Protein AF-0000000078824080 (afdb_homodimer)

Secondary structure (DSSP, 8-state):
--GGGSTTGGGGGGGGGGGG-------TT---HHHHHHHHHHHHHHHTEEEEEEEEE--SSTTS--EEEEEEEEEHHHHHHHHHHHHHHH---TTSS-B-SS-TT--EEEEEEETTEEEEEE-GGG-----HHHHHHHHHHHHHHHTTSTT-SEEEEEETTB-SS-TT--B--SS-B-TTTHHHHB--/--GGGSGGGGGGSGGGGGGG-------TT---HHHHHHHHHHHHHHHTEEEEEEEEE--SSTTS--EEEEEEEEEHHHHHHHHHHHHHHH---TTSS-B-SS-TT--EEEEEEETTEEEEEE-GGG-----HHHHHHHHHHHHHHHTTSTT-SEEEEEETTB-SS-TT--B--SS-B-TTTHHHHB--

pLDDT: mean 83.48, std 23.41, range [28.59, 98.94]

InterPro domains:
  IPR019606 GerMN domain [PF10646] (54-163)
  IPR019606 GerMN domain [SM00909] (81-168)

Structure (mmCIF, N/CA/C/O backbone):
data_AF-0000000078824080-model_v1
#
loop_
_entity.id
_entity.type
_entity.pdbx_description
1 polymer 'GerMN domain-containing protein'
#
loop_
_atom_site.group_PDB
_atom_site.id
_atom_site.type_symbol
_atom_site.label_atom_id
_atom_site.label_alt_id
_atom_site.label_comp_id
_atom_site.label_asym_id
_atom_site.label_entity_id
_atom_site.label_seq_id
_atom_site.pdbx_PDB_ins_code
_atom_site.Cartn_x
_atom_site.Cartn_y
_atom_site.Cartn_z
_atom_site.occupancy
_atom_site.B_iso_or_equiv
_atom_site.auth_seq_id
_atom_site.auth_comp_id
_atom_site.auth_asym_id
_atom_site.auth_atom_id
_atom_site.pdbx_PDB_model_num
ATOM 1 N N . MET A 1 1 ? -5.68 42.938 -91.125 1 28.72 1 MET A N 1
ATOM 2 C CA . MET A 1 1 ? -6.445 42.688 -89.875 1 28.72 1 MET A CA 1
ATOM 3 C C . MET A 1 1 ? -6.57 41.188 -89.625 1 28.72 1 MET A C 1
ATOM 5 O O . MET A 1 1 ? -6.867 40.781 -88.5 1 28.72 1 MET A O 1
ATOM 9 N N . LYS A 1 2 ? -6.848 40.406 -90.75 1 33.12 2 LYS A N 1
ATOM 10 C CA . LYS A 1 2 ? -7.09 38.969 -90.688 1 33.12 2 LYS A CA 1
ATOM 11 C C . LYS A 1 2 ? -5.84 38.25 -90.188 1 33.12 2 LYS A C 1
ATOM 13 O O . LYS A 1 2 ? -5.934 37.156 -89.625 1 33.12 2 LYS A O 1
ATOM 18 N N . LYS A 1 3 ? -4.695 38.688 -90.875 1 37.12 3 LYS A N 1
ATOM 19 C CA . LYS A 1 3 ? -3.506 37.875 -90.75 1 37.12 3 LYS A CA 1
ATOM 20 C C . LYS A 1 3 ? -3.062 37.75 -89.312 1 37.12 3 LYS A C 1
ATOM 22 O O . LYS A 1 3 ? -2.332 36.812 -88.938 1 37.12 3 LYS A O 1
ATOM 27 N N . PHE A 1 4 ? -3.23 38.938 -88.625 1 41.75 4 PHE A N 1
ATOM 28 C CA . PHE A 1 4 ? -2.475 39.031 -87.375 1 41.75 4 PHE A CA 1
ATOM 29 C C . PHE A 1 4 ? -3.047 38.125 -86.312 1 41.75 4 PHE A C 1
ATOM 31 O O . PHE A 1 4 ? -2.566 38.094 -85.188 1 41.75 4 PHE A O 1
ATOM 38 N N . PHE A 1 5 ? -4.105 37.312 -86.625 1 42.97 5 PHE A N 1
ATOM 39 C CA . PHE A 1 5 ? -4.836 36.406 -85.75 1 42.97 5 PHE A CA 1
ATOM 40 C C . PHE A 1 5 ? -4.008 35.188 -85.438 1 42.97 5 PHE A C 1
ATOM 42 O O . PHE A 1 5 ? -4.27 34.469 -84.438 1 42.97 5 PHE A O 1
ATOM 49 N N . ILE A 1 6 ? -3.191 34.75 -86.438 1 42.25 6 ILE A N 1
ATOM 50 C CA . ILE A 1 6 ? -2.686 33.375 -86.375 1 42.25 6 ILE A CA 1
ATOM 51 C C . ILE A 1 6 ? -1.735 33.25 -85.188 1 42.25 6 ILE A C 1
ATOM 53 O O . ILE A 1 6 ? -1.736 32.219 -84.5 1 42.25 6 ILE A O 1
ATOM 57 N N . THR A 1 7 ? -0.686 34.188 -85.062 1 40.91 7 THR A N 1
ATOM 58 C CA . THR A 1 7 ? 0.527 33.844 -84.312 1 40.91 7 THR A CA 1
ATOM 59 C C . THR A 1 7 ? 0.234 33.75 -82.812 1 40.91 7 THR A C 1
ATOM 61 O O . THR A 1 7 ? 1.115 33.375 -82.062 1 40.91 7 THR A O 1
ATOM 64 N N . PHE A 1 8 ? -0.883 34.25 -82.375 1 42.41 8 PHE A N 1
ATOM 65 C CA . PHE A 1 8 ? -1.104 34.344 -80.938 1 42.41 8 PHE A CA 1
ATOM 66 C C . PHE A 1 8 ? -1.308 32.938 -80.312 1 42.41 8 PHE A C 1
ATOM 68 O O . PHE A 1 8 ? -1.14 32.75 -79.125 1 42.41 8 PHE A O 1
ATOM 75 N N . LEU A 1 9 ? -1.635 31.906 -81.188 1 40.69 9 LEU A N 1
ATOM 76 C CA . LEU A 1 9 ? -2.027 30.594 -80.625 1 40.69 9 LEU A CA 1
ATOM 77 C C . LEU A 1 9 ? -0.837 29.891 -80 1 40.69 9 LEU A C 1
ATOM 79 O O . LEU A 1 9 ? -0.999 29.141 -79.062 1 40.69 9 LEU A O 1
ATOM 83 N N . CYS A 1 10 ? 0.305 30.062 -80.625 1 37.06 10 CYS A N 1
ATOM 84 C CA . CYS A 1 10 ? 1.349 29.094 -80.312 1 37.06 10 CYS A CA 1
ATOM 85 C C . CYS A 1 10 ? 1.823 29.25 -78.875 1 37.06 10 CYS A C 1
ATOM 87 O O . CYS A 1 10 ? 2.543 28.391 -78.312 1 37.06 10 CYS A O 1
ATOM 89 N N . PHE A 1 11 ? 1.841 30.453 -78.312 1 40.34 11 PHE A N 1
ATOM 90 C CA . PHE A 1 11 ? 2.672 30.672 -77.125 1 40.34 11 PHE A CA 1
ATOM 91 C C . PHE A 1 11 ? 2.096 29.938 -75.938 1 40.34 11 PHE A C 1
ATOM 93 O O . PHE A 1 11 ? 2.695 29.953 -74.875 1 40.34 11 PHE A O 1
ATOM 100 N N . ILE A 1 12 ? 0.83 29.469 -76 1 38.91 12 ILE A N 1
ATOM 101 C CA . ILE A 1 12 ? 0.239 28.969 -74.75 1 38.91 12 ILE A CA 1
ATOM 102 C C . ILE A 1 12 ? 0.914 27.656 -74.375 1 38.91 12 ILE A C 1
ATOM 104 O O . ILE A 1 12 ? 0.721 27.172 -73.25 1 38.91 12 ILE A O 1
ATOM 108 N N . ILE A 1 13 ? 1.439 26.953 -75.375 1 39.97 13 ILE A N 1
ATOM 109 C CA . ILE A 1 13 ? 1.662 25.547 -75.062 1 39.97 13 ILE A CA 1
ATOM 110 C C . ILE A 1 13 ? 2.777 25.438 -74 1 39.97 13 ILE A C 1
ATOM 112 O O . ILE A 1 13 ? 2.789 24.516 -73.188 1 39.97 13 ILE A O 1
ATOM 116 N N . THR A 1 14 ? 3.852 26.234 -74.188 1 40.81 14 THR A N 1
ATOM 117 C CA . THR A 1 14 ? 5.094 25.75 -73.562 1 40.81 14 THR A CA 1
ATOM 118 C C . THR A 1 14 ? 5.008 25.75 -72.062 1 40.81 14 THR A C 1
ATOM 120 O O . THR A 1 14 ? 5.91 25.266 -71.375 1 40.81 14 THR A O 1
ATOM 123 N N . PHE A 1 15 ? 4.145 26.625 -71.5 1 38.78 15 PHE A N 1
ATOM 124 C CA . PHE A 1 15 ? 4.48 26.906 -70.125 1 38.78 15 PHE A CA 1
ATOM 125 C C . PHE A 1 15 ? 4.301 25.656 -69.25 1 38.78 15 PHE A C 1
ATOM 127 O O . PHE A 1 15 ? 4.52 25.688 -68.062 1 38.78 15 PHE A O 1
ATOM 134 N N . SER A 1 16 ? 3.699 24.578 -69.812 1 37.22 16 SER A N 1
ATOM 135 C CA . SER A 1 16 ? 3.166 23.641 -68.875 1 37.22 16 SER A CA 1
ATOM 136 C C . SER A 1 16 ? 4.289 22.906 -68.125 1 37.22 16 SER A C 1
ATOM 138 O O . SER A 1 16 ? 4.031 22.094 -67.25 1 37.22 16 SER A O 1
ATOM 140 N N . ILE A 1 17 ? 5.43 22.844 -68.812 1 37.78 17 ILE A N 1
ATOM 141 C CA . ILE A 1 17 ? 6.098 21.609 -68.375 1 37.78 17 ILE A CA 1
ATOM 142 C C . ILE A 1 17 ? 6.617 21.797 -66.938 1 37.78 17 ILE A C 1
ATOM 144 O O . ILE A 1 17 ? 6.895 20.812 -66.25 1 37.78 17 ILE A O 1
ATOM 148 N N . LEU A 1 18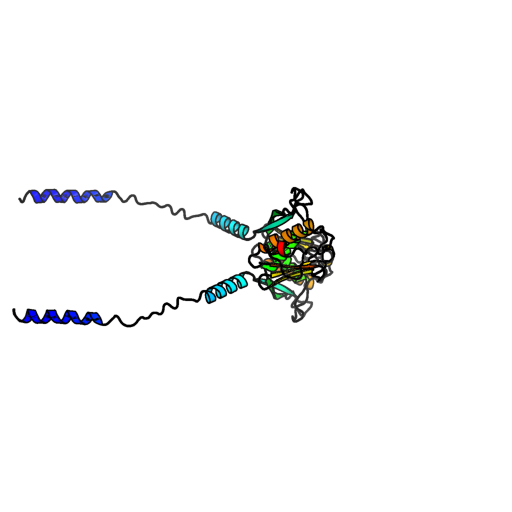 ? 6.957 23.062 -66.625 1 33.22 18 LEU A N 1
ATOM 149 C CA . LEU A 1 18 ? 8.125 23 -65.75 1 33.22 18 LEU A CA 1
ATOM 150 C C . LEU A 1 18 ? 7.77 22.344 -64.438 1 33.22 18 LEU A C 1
ATOM 152 O O . LEU A 1 18 ? 8.648 21.828 -63.719 1 33.22 18 LEU A O 1
ATOM 156 N N . ILE A 1 19 ? 6.566 22.641 -63.938 1 36.06 19 ILE A N 1
ATOM 157 C CA . ILE A 1 19 ? 6.672 22.75 -62.469 1 36.06 19 ILE A CA 1
ATOM 158 C C . ILE A 1 19 ? 6.852 21.375 -61.844 1 36.06 19 ILE A C 1
ATOM 160 O O . ILE A 1 19 ? 6.109 20.984 -60.938 1 36.06 19 ILE A O 1
ATOM 164 N N . LEU A 1 20 ? 7.086 20.359 -62.625 1 36.88 20 LEU A N 1
ATOM 165 C CA . LEU A 1 20 ? 6.91 19.125 -61.875 1 36.88 20 LEU A CA 1
ATOM 166 C C . LEU A 1 20 ? 7.984 18.984 -60.812 1 36.88 20 LEU A C 1
ATOM 168 O O . LEU A 1 20 ? 8.133 17.922 -60.219 1 36.88 20 LEU A O 1
ATOM 172 N N . SER A 1 21 ? 8.953 20.031 -60.781 1 35.03 21 SER A N 1
ATOM 173 C CA . SER A 1 21 ? 10.109 19.469 -60.125 1 35.03 21 SER A CA 1
ATOM 174 C C . SER A 1 21 ? 9.719 18.859 -58.781 1 35.03 21 SER A C 1
ATOM 176 O O . SER A 1 21 ? 10.055 17.703 -58.469 1 35.03 21 SER A O 1
ATOM 178 N N . ALA A 1 22 ? 9.914 19.625 -57.625 1 35.59 22 ALA A N 1
ATOM 179 C CA . ALA A 1 22 ? 10.898 19.406 -56.562 1 35.59 22 ALA A CA 1
ATOM 180 C C . ALA A 1 22 ? 10.305 18.562 -55.438 1 35.59 22 ALA A C 1
ATOM 182 O O . ALA A 1 22 ? 11.047 17.984 -54.625 1 35.59 22 ALA A O 1
ATOM 183 N N . CYS A 1 23 ? 9.039 18.719 -55.094 1 35.91 23 CYS A N 1
ATOM 184 C CA . CYS A 1 23 ? 8.938 18.516 -53.656 1 35.91 23 CYS A CA 1
ATOM 185 C C . CYS A 1 23 ? 9.094 17.047 -53.312 1 35.91 23 CYS A C 1
ATOM 187 O O . CYS A 1 23 ? 8.242 16.234 -53.625 1 35.91 23 CYS A O 1
ATOM 189 N N . ASP A 1 24 ? 10.266 16.453 -53.594 1 33.88 24 ASP A N 1
ATOM 190 C CA . ASP A 1 24 ? 10.445 15.164 -52.906 1 33.88 24 ASP A CA 1
ATOM 191 C C . ASP A 1 24 ? 10.102 15.281 -51.438 1 33.88 24 ASP A C 1
ATOM 193 O O . ASP A 1 24 ? 10.852 15.883 -50.656 1 33.88 24 ASP A O 1
ATOM 197 N N . LYS A 1 25 ? 8.992 15.867 -50.969 1 31 25 LYS A N 1
ATOM 198 C CA . LYS A 1 25 ? 8.781 15.656 -49.531 1 31 25 LYS A CA 1
ATOM 199 C C . LYS A 1 25 ? 8.898 14.18 -49.156 1 31 25 LYS A C 1
ATOM 201 O O . LYS A 1 25 ? 8.125 13.352 -49.656 1 31 25 LYS A O 1
ATOM 206 N N . LYS A 1 26 ? 10.164 13.648 -49.094 1 32.78 26 LYS A N 1
ATOM 207 C CA . LYS A 1 26 ? 10.375 12.414 -48.344 1 32.78 26 LYS A CA 1
ATOM 208 C C . LYS A 1 26 ? 9.438 12.336 -47.125 1 32.78 26 LYS A C 1
ATOM 210 O O . LYS A 1 26 ? 9.414 13.242 -46.281 1 32.78 26 LYS A O 1
ATOM 215 N N . ASP A 1 27 ? 8.289 11.836 -47.281 1 35.59 27 ASP A N 1
ATOM 216 C CA . ASP A 1 27 ? 7.41 11.398 -46.188 1 35.59 27 ASP A CA 1
ATOM 217 C C . ASP A 1 27 ? 8.195 10.656 -45.125 1 35.59 27 ASP A C 1
ATOM 219 O O . ASP A 1 27 ? 8.695 9.555 -45.344 1 35.59 27 ASP A O 1
ATOM 223 N N . ASN A 1 28 ? 9.164 11.305 -44.531 1 36.84 28 ASN A N 1
ATOM 224 C CA . ASN A 1 28 ? 9.727 10.781 -43.281 1 36.84 28 ASN A CA 1
ATOM 225 C C . ASN A 1 28 ? 8.633 10.281 -42.344 1 36.84 28 ASN A C 1
ATOM 227 O O . ASN A 1 28 ? 8.328 10.93 -41.344 1 36.84 28 ASN A O 1
ATOM 231 N N . LEU A 1 29 ? 7.512 10.117 -42.906 1 38 29 LEU A N 1
ATOM 232 C CA . LEU A 1 29 ? 6.586 9.562 -41.906 1 38 29 LEU A CA 1
ATOM 233 C C . LEU A 1 29 ? 7.129 8.266 -41.312 1 38 29 LEU A C 1
ATOM 235 O O . LEU A 1 29 ? 6.414 7.555 -40.625 1 38 29 LEU A O 1
ATOM 239 N N . SER A 1 30 ? 8.055 7.617 -42.062 1 39.06 30 SER A N 1
ATOM 240 C CA . SER A 1 30 ? 8.375 6.363 -41.375 1 39.06 30 SER A CA 1
ATOM 241 C C . SER A 1 30 ? 8.953 6.617 -40 1 39.06 30 SER A C 1
ATOM 243 O O . SER A 1 30 ? 10.164 6.805 -39.844 1 39.06 30 SER A O 1
ATOM 245 N N . ILE A 1 31 ? 8.312 7.469 -39.281 1 46.5 31 ILE A N 1
ATOM 246 C CA . ILE A 1 31 ? 8.688 7.215 -37.906 1 46.5 31 ILE A CA 1
ATOM 247 C C . ILE A 1 31 ? 8.867 5.715 -37.688 1 46.5 31 ILE A C 1
ATOM 249 O O . ILE A 1 31 ? 7.93 4.938 -37.875 1 46.5 31 ILE A O 1
ATOM 253 N N . ASN A 1 32 ? 10.008 5.184 -37.781 1 47.5 32 ASN A N 1
ATOM 254 C CA . ASN A 1 32 ? 10.359 3.779 -37.594 1 47.5 32 ASN A CA 1
ATOM 255 C C . ASN A 1 32 ? 9.602 3.176 -36.406 1 47.5 32 ASN A C 1
ATOM 257 O O . ASN A 1 32 ? 9.477 3.809 -35.375 1 47.5 32 ASN A O 1
ATOM 261 N N . ASN A 1 33 ? 8.695 2.135 -36.656 1 56.41 33 ASN A N 1
ATOM 262 C CA . ASN A 1 33 ? 7.984 1.307 -35.688 1 56.41 33 ASN A CA 1
ATOM 263 C C . ASN A 1 33 ? 8.758 1.181 -34.375 1 56.41 33 ASN A C 1
ATOM 265 O O . ASN A 1 33 ? 8.164 1.147 -33.312 1 56.41 33 ASN A O 1
ATOM 269 N N . ASN A 1 34 ? 10.047 1.256 -34.531 1 54.53 34 ASN A N 1
ATOM 270 C CA . ASN A 1 34 ? 10.883 1.148 -33.344 1 54.53 34 ASN A CA 1
ATOM 271 C C . ASN A 1 34 ? 10.805 2.41 -32.469 1 54.53 34 ASN A C 1
ATOM 273 O O . ASN A 1 34 ? 10.805 2.334 -31.25 1 54.53 34 ASN A O 1
ATOM 277 N N . GLU A 1 35 ? 10.75 3.59 -33.219 1 57.69 35 GLU A N 1
ATOM 278 C CA . GLU A 1 35 ? 10.695 4.848 -32.469 1 57.69 35 GLU A CA 1
ATOM 279 C C . GLU A 1 35 ? 9.336 5.027 -31.797 1 57.69 35 GLU A C 1
ATOM 281 O O . GLU A 1 35 ? 9.25 5.508 -30.672 1 57.69 35 GLU A O 1
ATOM 286 N N . LYS A 1 36 ? 8.273 4.727 -32.344 1 56.34 36 LYS A N 1
ATOM 287 C CA . LYS A 1 36 ? 6.93 4.762 -31.781 1 56.34 36 LYS A CA 1
ATOM 288 C C . LYS A 1 36 ? 6.816 3.824 -30.578 1 56.34 36 LYS A C 1
ATOM 290 O O . LYS A 1 36 ? 6.188 4.168 -29.578 1 56.34 36 LYS A O 1
ATOM 295 N N . GLU A 1 37 ? 7.406 2.629 -30.797 1 52.59 37 GLU A N 1
ATOM 296 C CA . GLU A 1 37 ? 7.441 1.691 -29.688 1 52.59 37 GLU A CA 1
ATOM 297 C C . GLU A 1 37 ? 8.195 2.279 -28.5 1 52.59 37 GLU A C 1
ATOM 299 O O . GLU A 1 37 ? 7.805 2.08 -27.344 1 52.59 37 GLU A O 1
ATOM 304 N N . LYS A 1 38 ? 9.227 2.928 -28.797 1 54.44 38 LYS A N 1
ATOM 305 C CA . LYS A 1 38 ? 10.023 3.559 -27.734 1 54.44 38 LYS A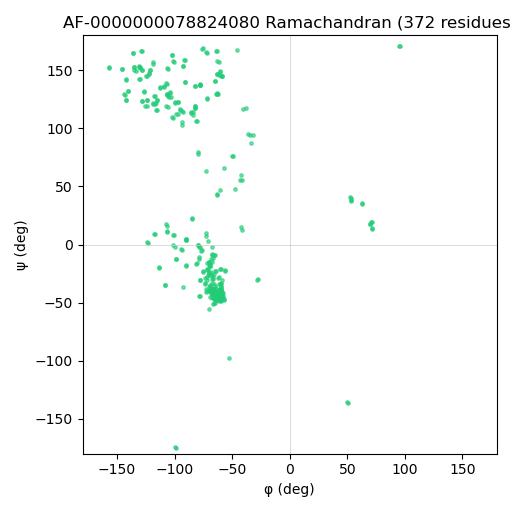 CA 1
ATOM 306 C C . LYS A 1 38 ? 9.266 4.715 -27.094 1 54.44 38 LYS A C 1
ATOM 308 O O . LYS A 1 38 ? 9.32 4.902 -25.875 1 54.44 38 LYS A O 1
ATOM 313 N N . ILE A 1 39 ? 8.57 5.484 -27.891 1 52 39 ILE A N 1
ATOM 314 C CA . ILE A 1 39 ? 7.801 6.617 -27.391 1 52 39 ILE A CA 1
ATOM 315 C C . ILE A 1 39 ? 6.629 6.109 -26.547 1 52 39 ILE A C 1
ATOM 317 O O . ILE A 1 39 ? 6.332 6.66 -25.484 1 52 39 ILE A O 1
ATOM 321 N N . ILE A 1 40 ? 5.949 5.094 -27 1 53.62 40 ILE A N 1
ATOM 322 C CA . ILE A 1 40 ? 4.844 4.496 -26.25 1 53.62 40 ILE A CA 1
ATOM 323 C C . ILE A 1 40 ? 5.363 3.879 -24.953 1 53.62 40 ILE A C 1
ATOM 325 O O . ILE A 1 40 ? 4.742 4.027 -23.906 1 53.62 40 ILE A O 1
ATOM 329 N N . ALA A 1 41 ? 6.504 3.092 -25.047 1 53.06 41 ALA A N 1
ATOM 330 C CA . ALA A 1 41 ? 7.129 2.541 -23.844 1 53.06 41 ALA A CA 1
ATOM 331 C C . ALA A 1 41 ? 7.516 3.65 -22.875 1 53.06 41 ALA A C 1
ATOM 333 O O . ALA A 1 41 ? 7.312 3.521 -21.656 1 53.06 41 ALA A O 1
ATOM 334 N N . LEU A 1 42 ? 8.062 4.629 -23.391 1 52.38 42 LEU A N 1
ATOM 335 C CA . LEU A 1 42 ? 8.461 5.77 -22.562 1 52.38 42 LEU A CA 1
ATOM 336 C C . LEU A 1 42 ? 7.242 6.434 -21.938 1 52.38 42 LEU A C 1
ATOM 338 O O . LEU A 1 42 ? 7.281 6.824 -20.766 1 52.38 42 LEU A O 1
ATOM 342 N N . SER A 1 43 ? 6.172 6.594 -22.75 1 55.62 43 SER A N 1
ATOM 343 C CA . SER A 1 43 ? 4.953 7.191 -22.219 1 55.62 43 SER A CA 1
ATOM 344 C C . SER A 1 43 ? 4.328 6.309 -21.141 1 55.62 43 SER A C 1
ATOM 346 O O . SER A 1 43 ? 3.865 6.805 -20.109 1 55.62 43 SER A O 1
ATOM 348 N N . LYS A 1 44 ? 4.223 5.07 -21.453 1 55.91 44 LYS A N 1
ATOM 349 C CA . LYS A 1 44 ? 3.68 4.117 -20.484 1 55.91 44 LYS A CA 1
ATOM 350 C C . LYS A 1 44 ? 4.488 4.117 -19.203 1 55.91 44 LYS A C 1
ATOM 352 O O . LYS A 1 44 ? 3.926 4.016 -18.109 1 55.91 44 LYS A O 1
ATOM 357 N N . GLU A 1 45 ? 5.859 4.18 -19.438 1 57.34 45 GLU A N 1
ATOM 358 C CA . GLU A 1 45 ? 6.73 4.266 -18.281 1 57.34 45 GLU A CA 1
ATOM 359 C C . GLU A 1 45 ? 6.434 5.516 -17.453 1 57.34 45 GLU A C 1
ATOM 361 O O . GLU A 1 45 ? 6.391 5.461 -16.219 1 57.34 45 GLU A O 1
ATOM 366 N N . THR A 1 46 ? 6.238 6.621 -18.078 1 61.44 46 THR A N 1
ATOM 367 C CA . THR A 1 46 ? 5.98 7.875 -17.375 1 61.44 46 THR A CA 1
ATOM 368 C C . THR A 1 46 ? 4.633 7.824 -16.656 1 61.44 46 THR A C 1
ATOM 370 O O . THR A 1 46 ? 4.488 8.359 -15.555 1 61.44 46 THR A O 1
ATOM 373 N N . ASP A 1 47 ? 3.738 7.051 -17.25 1 76.31 47 ASP A N 1
ATOM 374 C CA . ASP A 1 47 ? 2.398 6.984 -16.672 1 76.31 47 ASP A CA 1
ATOM 375 C C . ASP A 1 47 ? 2.379 6.113 -15.422 1 76.31 47 ASP A C 1
ATOM 377 O O . ASP A 1 47 ? 1.459 6.211 -14.609 1 76.31 47 ASP A O 1
ATOM 381 N N . ASN A 1 48 ? 3.551 5.508 -15.164 1 89 48 ASN A N 1
ATOM 382 C CA . ASN A 1 48 ? 3.617 4.559 -14.055 1 89 48 ASN A CA 1
ATOM 383 C C . ASN A 1 48 ? 4.254 5.188 -12.82 1 89 48 ASN A C 1
ATOM 385 O O . ASN A 1 48 ? 4.363 4.539 -11.781 1 89 48 ASN A O 1
ATOM 389 N N . LEU A 1 49 ? 4.617 6.387 -12.938 1 92 49 LEU A N 1
ATOM 390 C CA . LEU A 1 49 ? 5.293 7.023 -11.812 1 92 49 LEU A CA 1
ATOM 391 C C . LEU A 1 49 ? 4.355 7.992 -11.094 1 92 49 LEU A C 1
ATOM 393 O O . LEU A 1 49 ? 3.625 8.75 -11.742 1 92 49 LEU A O 1
ATOM 397 N N . LEU A 1 50 ? 4.27 7.77 -9.844 1 91.88 50 LEU A N 1
ATOM 398 C CA . LEU A 1 50 ? 3.568 8.688 -8.953 1 91.88 50 LEU A CA 1
ATOM 399 C C . LEU A 1 50 ? 4.555 9.57 -8.188 1 91.88 50 LEU A C 1
ATOM 401 O O . LEU A 1 50 ? 5.352 9.07 -7.391 1 91.88 50 LEU A O 1
ATOM 405 N N . ASP A 1 51 ? 4.586 10.867 -8.547 1 94.44 51 ASP A N 1
ATOM 406 C CA . ASP A 1 51 ? 5.418 11.828 -7.832 1 94.44 51 ASP A CA 1
ATOM 407 C C . ASP A 1 51 ? 4.688 12.383 -6.609 1 94.44 51 ASP A C 1
ATOM 409 O O . ASP A 1 51 ? 3.668 13.062 -6.746 1 94.44 51 ASP A O 1
ATOM 413 N N . LEU A 1 52 ? 5.145 12.102 -5.445 1 97.19 52 LEU A N 1
ATOM 414 C CA . LEU A 1 52 ? 4.508 12.523 -4.203 1 97.19 52 LEU A CA 1
ATOM 415 C C . LEU A 1 52 ? 5.316 13.625 -3.525 1 97.19 52 LEU A C 1
ATOM 417 O O . LEU A 1 52 ? 6.551 13.57 -3.506 1 97.19 52 LEU A O 1
ATOM 421 N N . ASN A 1 53 ? 4.621 14.594 -3.006 1 98.12 53 ASN A N 1
ATOM 422 C CA . ASN A 1 53 ? 5.211 15.625 -2.162 1 98.12 53 ASN A CA 1
ATOM 423 C C . ASN A 1 53 ? 5 15.328 -0.68 1 98.12 53 ASN A C 1
ATOM 425 O O . ASN A 1 53 ? 3.869 15.359 -0.192 1 98.12 53 ASN A O 1
ATOM 429 N N . ILE A 1 54 ? 6.094 15.039 -0.013 1 98.75 54 ILE A N 1
ATOM 430 C CA . ILE A 1 54 ? 6.031 14.75 1.415 1 98.75 54 ILE A CA 1
ATOM 431 C C . ILE A 1 54 ? 6.602 15.922 2.205 1 98.75 54 ILE A C 1
ATOM 433 O O . ILE A 1 54 ? 7.699 16.406 1.911 1 98.75 54 ILE A O 1
ATOM 437 N N . TYR A 1 55 ? 5.863 16.391 3.205 1 98.75 55 TYR A N 1
ATOM 438 C CA . TYR A 1 55 ? 6.273 17.594 3.934 1 98.75 55 TYR A CA 1
ATOM 439 C C . TYR A 1 55 ? 6.848 17.234 5.297 1 98.75 55 TYR A C 1
ATOM 441 O O . TYR A 1 55 ? 6.234 16.484 6.059 1 98.75 55 TYR A O 1
ATOM 449 N N . PHE A 1 56 ? 8.031 17.812 5.559 1 98.69 56 PHE A N 1
ATOM 450 C CA . PHE A 1 56 ? 8.734 17.562 6.812 1 98.69 56 PHE A CA 1
ATOM 451 C C . PHE A 1 56 ? 9.109 18.875 7.488 1 98.69 56 PHE A C 1
ATOM 453 O O . PHE A 1 56 ? 8.953 19.953 6.906 1 98.69 56 PHE A O 1
ATOM 460 N N . ASN A 1 57 ? 9.477 18.688 8.719 1 98 57 ASN A N 1
ATOM 461 C CA . ASN A 1 57 ? 10.039 19.812 9.445 1 98 57 ASN A CA 1
ATOM 462 C C . ASN A 1 57 ? 11.328 20.312 8.805 1 98 57 ASN A C 1
ATOM 464 O O . ASN A 1 57 ? 12.266 19.547 8.602 1 98 57 ASN A O 1
ATOM 468 N N . SER A 1 58 ? 11.391 21.578 8.578 1 97.38 58 SER A N 1
ATOM 469 C CA . SER A 1 58 ? 12.586 22.141 7.957 1 97.38 58 SER A CA 1
ATOM 470 C C . SER A 1 58 ? 13.195 23.234 8.82 1 97.38 58 SER A C 1
ATOM 472 O O . SER A 1 58 ? 14.156 23.891 8.414 1 97.38 58 SER A O 1
ATOM 474 N N . SER A 1 59 ? 12.617 23.469 9.93 1 95.88 59 SER A N 1
ATOM 475 C CA . SER A 1 59 ? 13.109 24.531 10.789 1 95.88 59 SER A CA 1
ATOM 476 C C . SER A 1 59 ? 14.352 24.078 11.555 1 95.88 59 SER A C 1
ATOM 478 O O . SER A 1 59 ? 14.406 22.969 12.078 1 95.88 59 SER A O 1
ATOM 480 N N . LYS A 1 60 ? 15.352 24.953 11.648 1 91.56 60 LYS A N 1
ATOM 481 C CA . LYS A 1 60 ? 16.516 24.734 12.5 1 91.56 60 LYS A CA 1
ATOM 482 C C . LYS A 1 60 ? 16.281 25.297 13.898 1 91.56 60 LYS A C 1
ATOM 484 O O . LYS A 1 60 ? 17.016 24.953 14.836 1 91.56 60 LYS A O 1
ATOM 489 N N . ASP A 1 61 ? 15.297 26.188 14 1 92.81 61 ASP A N 1
ATOM 490 C CA . ASP A 1 61 ? 14.898 26.812 15.258 1 92.81 61 ASP A CA 1
ATOM 491 C C . ASP A 1 61 ? 13.711 26.094 15.883 1 92.81 61 ASP A C 1
ATOM 493 O O . ASP A 1 61 ? 12.625 26.062 15.312 1 92.81 61 ASP A O 1
ATOM 497 N N . PRO A 1 62 ? 13.836 25.594 17.125 1 90.25 62 PRO A N 1
ATOM 498 C CA . PRO A 1 62 ? 12.75 24.859 17.766 1 90.25 62 PRO A CA 1
ATOM 499 C C . PRO A 1 62 ? 11.539 25.734 18.078 1 90.25 62 PRO A C 1
ATOM 501 O O . PRO A 1 62 ? 10.469 25.219 18.406 1 90.25 62 PRO A O 1
ATOM 504 N N . ASN A 1 63 ? 11.68 26.984 17.906 1 93.62 63 ASN A N 1
ATOM 505 C CA . ASN A 1 63 ? 10.602 27.906 18.25 1 93.62 63 ASN A CA 1
ATOM 506 C C . ASN A 1 63 ? 9.906 28.453 17.016 1 93.62 63 ASN A C 1
ATOM 508 O O . ASN A 1 63 ? 9.133 29.406 17.094 1 93.62 63 ASN A O 1
ATOM 512 N N . THR A 1 64 ? 10.211 27.875 15.914 1 95.62 64 THR A N 1
ATOM 513 C CA . THR A 1 64 ? 9.594 28.328 14.672 1 95.62 64 THR A CA 1
ATOM 514 C C . THR A 1 64 ? 9.031 27.141 13.891 1 95.62 64 THR A C 1
ATOM 516 O O . THR A 1 64 ? 9.586 26.047 13.922 1 95.62 64 THR A O 1
ATOM 519 N N . VAL A 1 65 ? 7.914 27.406 13.289 1 96.94 65 VAL A N 1
ATOM 520 C CA . VAL A 1 65 ? 7.285 26.391 12.445 1 96.94 65 VAL A CA 1
ATOM 521 C C . VAL A 1 65 ? 7.691 26.609 10.984 1 96.94 65 VAL A C 1
ATOM 523 O O . VAL A 1 65 ? 7.43 27.672 10.414 1 96.94 65 VAL A O 1
ATOM 526 N N . GLU A 1 66 ? 8.383 25.688 10.406 1 97.38 66 GLU A N 1
ATOM 527 C CA . GLU A 1 66 ? 8.727 25.672 8.984 1 97.38 66 GLU A CA 1
ATOM 528 C C . GLU A 1 66 ? 8.695 24.25 8.422 1 97.38 66 GLU A C 1
ATOM 530 O O . GLU A 1 66 ? 9.242 23.328 9.031 1 97.38 66 GLU A O 1
ATOM 535 N N . ILE A 1 67 ? 7.957 24.109 7.289 1 98 67 ILE A N 1
ATOM 536 C CA . ILE A 1 67 ? 7.949 22.797 6.625 1 98 67 ILE A CA 1
ATOM 537 C C . ILE A 1 67 ? 8.453 22.953 5.191 1 98 67 ILE A C 1
ATOM 539 O O . ILE A 1 67 ? 8.336 24.016 4.59 1 98 67 ILE A O 1
ATOM 543 N N . SER A 1 68 ? 9.07 21.906 4.691 1 97.81 68 SER A N 1
ATOM 544 C CA . SER A 1 68 ? 9.508 21.844 3.303 1 97.81 68 SER A CA 1
ATOM 545 C C . SER A 1 68 ? 9.156 20.5 2.672 1 97.81 68 SER A C 1
ATOM 547 O O . SER A 1 68 ? 9.062 19.484 3.369 1 97.81 68 SER A O 1
ATOM 549 N N . LYS A 1 69 ? 9 20.562 1.389 1 97.25 69 LYS A N 1
ATOM 550 C CA . LYS A 1 69 ? 8.57 19.375 0.664 1 97.25 69 LYS A CA 1
ATOM 551 C C . LYS A 1 69 ? 9.773 18.562 0.183 1 97.25 69 LYS A C 1
ATOM 553 O O . LYS A 1 69 ? 10.805 19.141 -0.186 1 97.25 69 LYS A O 1
ATOM 558 N N . GLU A 1 70 ? 9.695 17.391 0.262 1 97.81 70 GLU A N 1
ATOM 559 C CA . GLU A 1 70 ? 10.57 16.422 -0.398 1 97.81 70 GLU A CA 1
ATOM 560 C C . GLU A 1 70 ? 9.797 15.547 -1.377 1 97.81 70 GLU A C 1
ATOM 562 O O . GLU A 1 70 ? 8.758 14.984 -1.021 1 97.81 70 GLU A O 1
ATOM 567 N N . SER A 1 71 ? 10.281 15.477 -2.58 1 96.38 71 SER A N 1
ATOM 568 C CA . SER A 1 71 ? 9.625 14.672 -3.604 1 96.38 71 SER A CA 1
ATOM 569 C C . SER A 1 71 ? 10.023 13.203 -3.494 1 96.38 71 SER A C 1
ATOM 571 O O . SER A 1 71 ? 11.195 12.883 -3.252 1 96.38 71 SER A O 1
ATOM 573 N N . ARG A 1 72 ? 9.016 12.391 -3.619 1 95.69 72 ARG A N 1
ATOM 574 C CA . ARG A 1 72 ? 9.203 10.945 -3.654 1 95.69 72 ARG A CA 1
ATOM 575 C C . ARG A 1 72 ? 8.547 10.336 -4.891 1 95.69 72 ARG A C 1
ATOM 577 O O . ARG A 1 72 ? 7.422 10.695 -5.238 1 95.69 72 ARG A O 1
ATOM 584 N N . ILE A 1 73 ? 9.352 9.516 -5.527 1 94.94 73 ILE A N 1
ATOM 585 C CA . ILE A 1 73 ? 8.812 8.836 -6.703 1 94.94 73 ILE A CA 1
ATOM 586 C C . ILE A 1 73 ? 8.391 7.414 -6.332 1 94.94 73 ILE A C 1
ATOM 588 O O . ILE A 1 73 ? 9.203 6.637 -5.824 1 94.94 73 ILE A O 1
ATOM 592 N N . ILE A 1 74 ? 7.117 7.156 -6.574 1 94.44 74 ILE A N 1
ATOM 593 C CA . ILE A 1 74 ? 6.562 5.828 -6.34 1 94.44 74 ILE A CA 1
ATOM 594 C C . ILE A 1 74 ? 6.18 5.184 -7.668 1 94.44 74 ILE A C 1
ATOM 596 O O . ILE A 1 74 ? 5.609 5.844 -8.547 1 94.44 74 ILE A O 1
ATOM 600 N N . LYS A 1 75 ? 6.543 3.941 -7.801 1 95.44 75 LYS A N 1
ATOM 601 C CA . LYS A 1 75 ? 6.094 3.174 -8.961 1 95.44 75 LYS A CA 1
ATOM 602 C C . LYS A 1 75 ? 4.699 2.6 -8.727 1 95.44 75 LYS A C 1
ATOM 604 O O . LYS A 1 75 ? 4.531 1.652 -7.957 1 95.44 75 LYS A O 1
ATOM 609 N N . LYS A 1 76 ? 3.725 3.037 -9.453 1 95.88 76 LYS A N 1
ATOM 610 C CA . LYS A 1 76 ? 2.324 2.684 -9.242 1 95.88 76 LYS A CA 1
ATOM 611 C C . LYS A 1 76 ? 2.105 1.183 -9.406 1 95.88 76 LYS A C 1
ATOM 613 O O . LYS A 1 76 ? 1.425 0.557 -8.594 1 95.88 76 LYS A O 1
ATOM 618 N N . ASP A 1 77 ? 2.705 0.657 -10.422 1 96.62 77 ASP A N 1
ATOM 619 C CA . ASP A 1 77 ? 2.492 -0.759 -10.703 1 96.62 77 ASP A CA 1
ATOM 620 C C . ASP A 1 77 ? 3.051 -1.634 -9.578 1 96.62 77 ASP A C 1
ATOM 622 O O . ASP A 1 77 ? 2.494 -2.689 -9.273 1 96.62 77 ASP A O 1
ATOM 626 N N . GLU A 1 78 ? 4.141 -1.224 -8.992 1 97.75 78 GLU A N 1
ATOM 627 C CA . GLU A 1 78 ? 4.68 -1.972 -7.855 1 97.75 78 GLU A CA 1
ATOM 628 C C . GLU A 1 78 ? 3.754 -1.878 -6.645 1 97.75 78 GLU A C 1
ATOM 630 O O . GLU A 1 78 ? 3.557 -2.863 -5.93 1 97.75 78 GLU A O 1
ATOM 635 N N . LEU A 1 79 ? 3.207 -0.696 -6.496 1 96.75 79 LEU A N 1
ATOM 636 C CA . LEU A 1 79 ? 2.236 -0.517 -5.422 1 96.75 79 LEU A CA 1
ATOM 637 C C . LEU A 1 79 ? 1.018 -1.408 -5.633 1 96.75 79 LEU A C 1
ATOM 639 O O . LEU A 1 79 ? 0.531 -2.039 -4.691 1 96.75 79 LEU A O 1
ATOM 643 N N . PHE A 1 80 ? 0.567 -1.542 -6.836 1 97.38 80 PHE A N 1
ATOM 644 C CA . PHE A 1 80 ? -0.586 -2.371 -7.164 1 97.38 80 PHE A CA 1
ATOM 645 C C . PHE A 1 80 ? -0.253 -3.85 -7.008 1 97.38 80 PHE A C 1
ATOM 647 O O . PHE A 1 80 ? -1.067 -4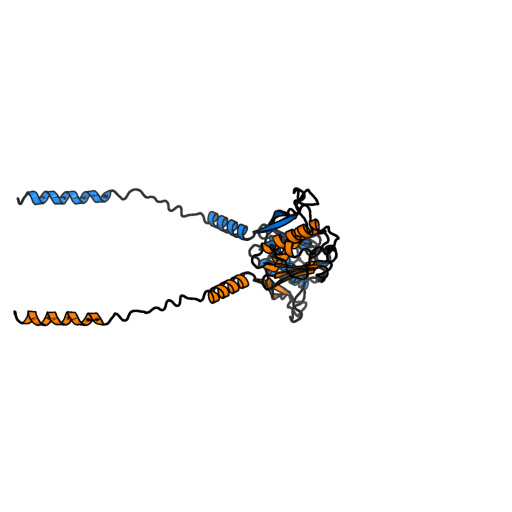.625 -6.5 1 97.38 80 PHE A O 1
ATOM 654 N N . ALA A 1 81 ? 0.955 -4.18 -7.414 1 98.69 81 ALA A N 1
ATOM 655 C CA . ALA A 1 81 ? 1.395 -5.566 -7.258 1 98.69 81 ALA A CA 1
ATOM 656 C C . ALA A 1 81 ? 1.418 -5.969 -5.785 1 98.69 81 ALA A C 1
ATOM 658 O O . ALA A 1 81 ? 0.955 -7.055 -5.426 1 98.69 81 ALA A O 1
ATOM 659 N N . GLU A 1 82 ? 1.959 -5.062 -4.984 1 98.44 82 GLU A N 1
ATOM 660 C CA . GLU A 1 82 ? 1.961 -5.324 -3.549 1 98.44 82 GLU A CA 1
ATOM 661 C C . GLU A 1 82 ? 0.541 -5.492 -3.016 1 98.44 82 GLU A C 1
ATOM 663 O O . GLU A 1 82 ? 0.279 -6.375 -2.199 1 98.44 82 GLU A O 1
ATOM 668 N N . THR A 1 83 ? -0.367 -4.676 -3.471 1 98.25 83 THR A N 1
ATOM 669 C CA . THR A 1 83 ? -1.764 -4.742 -3.055 1 98.25 83 THR A CA 1
ATOM 670 C C . THR A 1 83 ? -2.383 -6.078 -3.445 1 98.25 83 THR A C 1
ATOM 672 O O . THR A 1 83 ? -3.078 -6.707 -2.641 1 98.25 83 THR A O 1
ATOM 675 N N . ILE A 1 84 ? -2.096 -6.52 -4.629 1 98.81 84 ILE A N 1
ATOM 676 C CA . ILE A 1 84 ? -2.613 -7.789 -5.125 1 98.81 84 ILE A CA 1
ATOM 677 C C . ILE A 1 84 ? -2.137 -8.93 -4.223 1 98.81 84 ILE A C 1
ATOM 679 O O . ILE A 1 84 ? -2.936 -9.766 -3.799 1 98.81 84 ILE A O 1
ATOM 683 N N . ILE A 1 85 ? -0.869 -8.992 -3.887 1 98.88 85 ILE A N 1
ATOM 684 C CA . ILE A 1 85 ? -0.321 -10.062 -3.061 1 98.88 85 ILE A CA 1
ATOM 685 C C . ILE A 1 85 ? -0.924 -10 -1.66 1 98.88 85 ILE A C 1
ATOM 687 O O . ILE A 1 85 ? -1.268 -11.031 -1.075 1 98.88 85 ILE A O 1
ATOM 691 N N . ASN A 1 86 ? -1.056 -8.781 -1.169 1 98.38 86 ASN A N 1
ATOM 692 C CA . ASN A 1 86 ? -1.684 -8.648 0.141 1 98.38 86 ASN A CA 1
ATOM 693 C C . ASN A 1 86 ? -3.113 -9.18 0.134 1 98.38 86 ASN A C 1
ATOM 695 O O . ASN A 1 86 ? -3.557 -9.789 1.105 1 98.38 86 ASN A O 1
ATOM 699 N N . GLU A 1 87 ? -3.84 -8.883 -0.918 1 98.12 87 GLU A N 1
ATOM 700 C CA . GLU A 1 87 ? -5.188 -9.438 -1.037 1 98.12 87 GLU A CA 1
ATOM 701 C C . GLU A 1 87 ? -5.156 -10.961 -1.093 1 98.12 87 GLU A C 1
ATOM 703 O O . GLU A 1 87 ? -6.031 -11.625 -0.527 1 98.12 87 GLU A O 1
ATOM 708 N N . LEU A 1 88 ? -4.164 -11.523 -1.796 1 98.81 88 LEU A N 1
ATOM 709 C CA . LEU A 1 88 ? -3.998 -12.977 -1.836 1 98.81 88 LEU A CA 1
ATOM 710 C C . LEU A 1 88 ? -3.754 -13.531 -0.4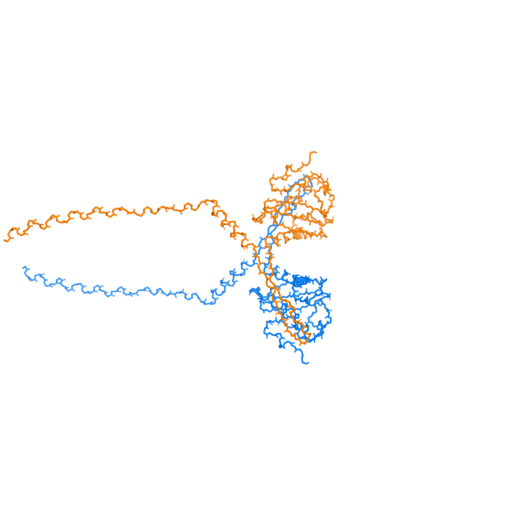38 1 98.81 88 LEU A C 1
ATOM 712 O O . LEU A 1 88 ? -4.336 -14.555 -0.061 1 98.81 88 LEU A O 1
ATOM 716 N N . ILE A 1 89 ? -2.91 -12.883 0.302 1 98.75 89 ILE A N 1
ATOM 717 C CA . ILE A 1 89 ? -2.561 -13.32 1.65 1 98.75 89 ILE A CA 1
ATOM 718 C C . ILE A 1 89 ? -3.791 -13.242 2.551 1 98.75 89 ILE A C 1
ATOM 720 O O . ILE A 1 89 ? -4.023 -14.141 3.365 1 98.75 89 ILE A O 1
ATOM 724 N N . LYS A 1 90 ? -4.59 -12.211 2.408 1 97.25 90 LYS A N 1
ATOM 725 C CA . LYS A 1 90 ? -5.812 -12.047 3.191 1 97.25 90 LYS A CA 1
ATOM 726 C C . LYS A 1 90 ? -6.77 -13.211 2.963 1 97.25 90 LYS A C 1
ATOM 728 O O . LYS A 1 90 ? -7.52 -13.586 3.863 1 97.25 90 LYS A O 1
ATOM 733 N N . GLY A 1 91 ? -6.781 -13.695 1.671 1 98.19 91 GLY A N 1
ATOM 734 C CA . GLY A 1 91 ? -7.648 -14.82 1.346 1 98.19 91 GLY A CA 1
ATOM 735 C C . GLY A 1 91 ? -8.984 -14.391 0.762 1 98.19 91 GLY A C 1
ATOM 736 O O . GLY A 1 91 ? -9.273 -13.195 0.68 1 98.19 91 GLY A O 1
ATOM 737 N N . PRO A 1 92 ? -9.68 -15.352 0.307 1 97.75 92 PRO A N 1
ATOM 738 C CA . PRO A 1 92 ? -10.977 -15.062 -0.313 1 97.75 92 PRO A CA 1
ATOM 739 C C . PRO A 1 92 ? -12.047 -14.672 0.707 1 97.75 92 PRO A C 1
ATOM 741 O O . PRO A 1 92 ? -11.836 -14.82 1.913 1 97.75 92 PRO A O 1
ATOM 744 N N . SER A 1 93 ? -13.133 -14.109 0.131 1 94.31 93 SER A N 1
ATOM 745 C CA . SER A 1 93 ? -14.281 -13.781 0.972 1 94.31 93 SER A CA 1
ATOM 746 C C . SER A 1 93 ? -14.883 -15.039 1.586 1 94.31 93 SER A C 1
ATOM 748 O O . SER A 1 93 ? -14.867 -16.109 0.972 1 94.31 93 SER A O 1
ATOM 750 N N . VAL A 1 94 ? -15.383 -14.883 2.775 1 87.81 94 VAL A N 1
ATOM 751 C CA . VAL A 1 94 ? -15.953 -16 3.516 1 87.81 94 VAL A CA 1
ATOM 752 C C . VAL A 1 94 ? -17.141 -16.594 2.742 1 87.81 94 VAL A C 1
ATOM 754 O O . VAL A 1 94 ? -17.375 -17.797 2.791 1 87.81 94 VAL A O 1
ATOM 757 N N . LYS A 1 95 ? -17.844 -15.742 2.061 1 87.94 95 LYS A N 1
ATOM 758 C CA . LYS A 1 95 ? -19.047 -16.172 1.364 1 87.94 95 LYS A CA 1
ATOM 759 C C . LYS A 1 95 ? -18.703 -16.875 0.054 1 87.94 95 LYS A C 1
ATOM 761 O O . LYS A 1 95 ? -19.594 -17.422 -0.615 1 87.94 95 LYS A O 1
ATOM 766 N N . SER A 1 96 ? -17.484 -16.922 -0.209 1 86 96 SER A N 1
ATOM 767 C CA . SER A 1 96 ? -17.094 -17.547 -1.469 1 86 96 SER A CA 1
ATOM 768 C C . SER A 1 96 ? -16.781 -19.031 -1.281 1 86 96 SER A C 1
ATOM 770 O O . SER A 1 96 ? -16.656 -19.516 -0.15 1 86 96 SER A O 1
ATOM 772 N N . ASN A 1 97 ? -16.891 -19.891 -2.232 1 91.5 97 ASN A N 1
ATOM 773 C CA . ASN A 1 97 ? -16.5 -21.297 -2.219 1 91.5 97 ASN A CA 1
ATOM 774 C C . ASN A 1 97 ? -15.031 -21.469 -2.564 1 91.5 97 ASN A C 1
ATOM 776 O O . ASN A 1 97 ? -14.617 -22.547 -3.01 1 91.5 97 ASN A O 1
ATOM 780 N N . LEU A 1 98 ? -14.227 -20.422 -2.379 1 96.81 98 LEU A N 1
ATOM 781 C CA . LEU A 1 98 ? -12.797 -20.438 -2.684 1 96.81 98 LEU A CA 1
ATOM 782 C C . LEU A 1 98 ? -11.977 -20.641 -1.415 1 96.81 98 LEU A C 1
ATOM 784 O O . LEU A 1 98 ? -12.469 -20.422 -0.307 1 96.81 98 LEU A O 1
ATOM 788 N N . THR A 1 99 ? -10.773 -21.125 -1.586 1 96.06 99 THR A N 1
ATOM 789 C CA . THR A 1 99 ? -9.922 -21.391 -0.431 1 96.06 99 THR A CA 1
ATOM 790 C C . THR A 1 99 ? -8.609 -20.609 -0.542 1 96.06 99 THR A C 1
ATOM 792 O O . THR A 1 99 ? -8.102 -20.391 -1.644 1 96.06 99 THR A O 1
ATOM 795 N N . PRO A 1 100 ? -8.008 -20.141 0.601 1 96.5 100 PRO A N 1
ATOM 796 C CA . PRO A 1 100 ? -6.746 -19.406 0.594 1 96.5 100 PRO A CA 1
ATOM 797 C C . PRO A 1 100 ? -5.582 -20.203 0.03 1 96.5 100 PRO A C 1
ATOM 799 O O . PRO A 1 100 ? -5.59 -21.438 0.105 1 96.5 100 PRO A O 1
ATOM 802 N N . ILE A 1 101 ? -4.57 -19.469 -0.435 1 96.81 101 ILE A N 1
ATOM 803 C CA . ILE A 1 101 ? -3.443 -20.156 -1.043 1 96.81 101 ILE A CA 1
ATOM 804 C C . ILE A 1 101 ? -2.195 -19.969 -0.184 1 96.81 101 ILE A C 1
ATOM 806 O O . ILE A 1 101 ? -1.202 -20.688 -0.353 1 96.81 101 ILE A O 1
ATOM 810 N N . LEU A 1 102 ? -2.145 -18.969 0.71 1 98.19 102 LEU A N 1
ATOM 811 C CA . LEU A 1 102 ? -1.025 -18.656 1.591 1 98.19 102 LEU A CA 1
ATOM 812 C C . LEU A 1 102 ? -1.5 -18.469 3.027 1 98.19 102 LEU A C 1
ATOM 814 O O . LEU A 1 102 ? -2.65 -18.078 3.26 1 98.19 102 LEU A O 1
ATOM 818 N N . PRO A 1 103 ? -0.608 -18.734 3.955 1 98.25 103 PRO A N 1
ATOM 819 C CA . PRO A 1 103 ? -0.951 -18.406 5.344 1 98.25 103 PRO A CA 1
ATOM 820 C C . PRO A 1 103 ? -1.214 -16.922 5.562 1 98.25 103 PRO A C 1
ATOM 822 O O . PRO A 1 103 ? -0.541 -16.078 4.969 1 98.25 103 PRO A O 1
ATOM 825 N N . LYS A 1 104 ? -2.102 -16.625 6.523 1 97.94 104 LYS A N 1
ATOM 826 C CA . LYS A 1 104 ? -2.549 -15.258 6.762 1 97.94 104 LYS A CA 1
ATOM 827 C C . LYS A 1 104 ? -1.43 -14.406 7.359 1 97.94 104 LYS A C 1
ATOM 829 O O . LYS A 1 104 ? -1.463 -13.18 7.277 1 97.94 104 LYS A O 1
ATOM 834 N N . ASN A 1 105 ? -0.522 -15.047 8 1 98.06 105 ASN A N 1
ATOM 835 C CA . ASN A 1 105 ? 0.547 -14.305 8.656 1 98.06 105 ASN A CA 1
ATOM 836 C C . ASN A 1 105 ? 1.736 -14.094 7.723 1 98.06 105 ASN A C 1
ATOM 838 O O . ASN A 1 105 ? 2.783 -13.602 8.141 1 98.06 105 ASN A O 1
ATOM 842 N N . THR A 1 106 ? 1.644 -14.5 6.434 1 98.75 106 THR A N 1
ATOM 843 C CA . THR A 1 106 ? 2.662 -14.234 5.426 1 98.75 106 THR A CA 1
ATOM 844 C C . THR A 1 106 ? 2.881 -12.734 5.266 1 98.75 106 THR A C 1
ATOM 846 O O . THR A 1 106 ? 1.938 -11.945 5.375 1 98.75 106 THR A O 1
ATOM 849 N N . ARG A 1 107 ? 4.102 -12.32 5.004 1 98.38 107 ARG A N 1
ATOM 850 C CA . ARG A 1 107 ? 4.441 -10.93 4.73 1 98.38 107 ARG A CA 1
ATOM 851 C C . ARG A 1 107 ? 5.234 -10.805 3.432 1 98.38 107 ARG A C 1
ATOM 853 O O . ARG A 1 107 ? 5.938 -11.734 3.035 1 98.38 107 ARG A O 1
ATOM 860 N N . ILE A 1 108 ? 5.027 -9.648 2.82 1 98.81 108 ILE A N 1
ATOM 861 C CA . ILE A 1 108 ? 5.875 -9.312 1.682 1 98.81 108 ILE A CA 1
ATOM 862 C C . ILE A 1 108 ? 7.191 -8.727 2.176 1 98.81 108 ILE A C 1
ATOM 864 O O . ILE A 1 108 ? 7.203 -7.688 2.844 1 98.81 108 ILE A O 1
ATOM 868 N N . ILE A 1 109 ? 8.234 -9.383 1.896 1 98.56 109 ILE A N 1
ATOM 869 C CA . ILE A 1 109 ? 9.547 -8.828 2.221 1 98.56 109 ILE A CA 1
ATOM 870 C C . ILE A 1 109 ? 9.938 -7.773 1.187 1 98.56 109 ILE A C 1
ATOM 872 O O . ILE A 1 109 ? 10.398 -6.688 1.543 1 98.56 109 ILE A O 1
ATOM 876 N N . SER A 1 110 ? 9.719 -8.07 -0.059 1 98.38 110 SER A N 1
ATOM 877 C CA . SER A 1 110 ? 9.992 -7.098 -1.108 1 98.38 110 SER A CA 1
ATOM 878 C C . SER A 1 110 ? 9.18 -7.395 -2.363 1 98.38 110 SER A C 1
ATOM 880 O O . SER A 1 110 ? 8.781 -8.539 -2.598 1 98.38 110 SER A O 1
ATOM 882 N N . MET A 1 111 ? 8.852 -6.41 -3.162 1 98.69 111 MET A N 1
ATOM 883 C CA . MET A 1 111 ? 8.18 -6.445 -4.457 1 98.69 111 MET A CA 1
ATOM 884 C C . MET A 1 111 ? 8.773 -5.406 -5.406 1 98.69 111 MET A C 1
ATOM 886 O O . MET A 1 111 ? 8.875 -4.227 -5.059 1 98.69 111 MET A O 1
ATOM 890 N N . SER A 1 112 ? 9.234 -5.777 -6.551 1 98.38 112 SER A N 1
ATOM 891 C CA . SER A 1 112 ? 9.734 -4.867 -7.574 1 98.38 112 SER A CA 1
ATOM 892 C C . SER A 1 112 ? 9.422 -5.383 -8.977 1 98.38 112 SER A C 1
ATOM 894 O O . SER A 1 112 ? 9.148 -6.574 -9.156 1 98.38 112 SER A O 1
ATOM 896 N N . ILE A 1 113 ? 9.273 -4.527 -9.914 1 98.5 113 ILE A N 1
ATOM 897 C CA . ILE A 1 113 ? 9.047 -4.891 -11.305 1 98.5 113 ILE A CA 1
ATOM 898 C C . ILE A 1 113 ? 10.188 -4.359 -12.172 1 98.5 113 ILE A C 1
ATOM 900 O O . ILE A 1 113 ? 10.484 -3.162 -12.148 1 98.5 113 ILE A O 1
ATOM 904 N N . LYS A 1 114 ? 10.805 -5.223 -12.812 1 97.88 114 LYS A N 1
ATOM 905 C CA . LYS A 1 114 ? 11.891 -4.898 -13.734 1 97.88 114 LYS A CA 1
ATOM 906 C C . LYS A 1 114 ? 11.828 -5.773 -14.984 1 97.88 114 LYS A C 1
ATOM 908 O O . LYS A 1 114 ? 11.656 -6.992 -14.891 1 97.88 114 LYS A O 1
ATOM 913 N N . ASP A 1 115 ? 11.93 -5.141 -16.172 1 97.44 115 ASP A N 1
ATOM 914 C CA . ASP A 1 115 ? 11.938 -5.859 -17.438 1 97.44 115 ASP A CA 1
ATOM 915 C C . ASP A 1 115 ? 10.734 -6.785 -17.547 1 97.44 115 ASP A C 1
ATOM 917 O O . ASP A 1 115 ? 10.875 -7.953 -17.922 1 97.44 115 ASP A O 1
ATOM 921 N N . ASN A 1 116 ? 9.617 -6.406 -17.094 1 98 116 ASN A N 1
ATOM 922 C CA . ASN A 1 116 ? 8.328 -7.086 -17.188 1 98 116 ASN A CA 1
ATOM 923 C C . ASN A 1 116 ? 8.289 -8.328 -16.312 1 98 116 ASN A C 1
ATOM 925 O O . ASN A 1 116 ? 7.477 -9.227 -16.531 1 98 116 ASN A O 1
ATOM 929 N N . ILE A 1 117 ? 9.219 -8.367 -15.336 1 98.88 117 ILE A N 1
ATOM 930 C CA . ILE A 1 117 ? 9.242 -9.445 -14.359 1 98.88 117 ILE A CA 1
ATOM 931 C C . ILE A 1 117 ? 8.953 -8.883 -12.969 1 98.88 117 ILE A C 1
ATOM 933 O O . ILE A 1 117 ? 9.578 -7.906 -12.547 1 98.88 117 ILE A O 1
ATOM 937 N N . ALA A 1 118 ? 7.965 -9.383 -12.281 1 98.94 118 ALA A N 1
ATOM 938 C CA . ALA A 1 118 ? 7.734 -9.07 -10.875 1 98.94 118 ALA A CA 1
ATOM 939 C C . ALA A 1 118 ? 8.609 -9.938 -9.969 1 98.94 118 ALA A C 1
ATOM 941 O O . ALA A 1 118 ? 8.547 -11.164 -10.023 1 98.94 118 ALA A O 1
ATOM 942 N N . TYR A 1 119 ? 9.445 -9.352 -9.203 1 98.94 119 TYR A N 1
ATOM 943 C CA . TYR A 1 119 ? 10.25 -10.031 -8.195 1 98.94 119 TYR A CA 1
ATOM 944 C C . TYR A 1 119 ? 9.562 -10.008 -6.836 1 98.94 119 TYR A C 1
ATOM 946 O O . TYR A 1 119 ? 9.539 -8.969 -6.168 1 98.94 119 TYR A O 1
ATOM 954 N N . LEU A 1 120 ? 8.992 -11.078 -6.449 1 98.94 120 LEU A N 1
ATOM 955 C CA . LEU A 1 120 ? 8.234 -11.227 -5.211 1 98.94 120 LEU A CA 1
ATOM 956 C C . LEU A 1 120 ? 9.031 -12.023 -4.18 1 98.94 120 LEU A C 1
ATOM 958 O O . LEU A 1 120 ? 9.43 -13.156 -4.438 1 98.94 120 LEU A O 1
ATOM 962 N N . ASN A 1 121 ? 9.359 -11.43 -3.045 1 98.94 121 ASN A N 1
ATOM 963 C CA . ASN A 1 121 ? 9.992 -12.102 -1.91 1 98.94 121 ASN A CA 1
ATOM 964 C C . ASN A 1 121 ? 9.078 -12.117 -0.69 1 98.94 121 ASN A C 1
ATOM 966 O O . ASN A 1 121 ? 8.711 -11.062 -0.169 1 98.94 121 ASN A O 1
ATOM 970 N N . LEU A 1 122 ? 8.68 -13.352 -0.289 1 98.94 122 LEU A N 1
ATOM 971 C CA . LEU A 1 122 ? 7.766 -13.516 0.838 1 98.94 122 LEU A CA 1
ATOM 972 C C . LEU A 1 122 ? 8.523 -13.953 2.09 1 98.94 122 LEU A C 1
ATOM 974 O O . LEU A 1 122 ? 9.672 -14.398 2.006 1 98.94 122 LEU A O 1
ATOM 978 N N . SER A 1 123 ? 7.871 -13.789 3.133 1 98.75 123 SER A N 1
ATOM 979 C CA . SER A 1 123 ? 8.445 -14.18 4.414 1 98.75 123 SER A CA 1
ATOM 980 C C . SER A 1 123 ? 8.414 -15.695 4.594 1 98.75 123 SER A C 1
ATOM 982 O O . SER A 1 123 ? 7.73 -16.391 3.846 1 98.75 123 SER A O 1
ATOM 984 N N . GLU A 1 124 ? 9.102 -16.141 5.598 1 98.38 124 GLU A N 1
ATOM 985 C CA . GLU A 1 124 ? 9.266 -17.578 5.859 1 98.38 124 GLU A CA 1
ATOM 986 C C . GLU A 1 124 ? 7.926 -18.234 6.145 1 98.38 124 GLU A C 1
ATOM 988 O O . GLU A 1 124 ? 7.746 -19.422 5.863 1 98.38 124 GLU A O 1
ATOM 993 N N . GLU A 1 125 ? 6.961 -17.5 6.684 1 98.56 125 GLU A N 1
ATOM 994 C CA . GLU A 1 125 ? 5.645 -18.047 7.02 1 98.56 125 GLU A CA 1
ATOM 995 C C . GLU A 1 125 ? 4.945 -18.594 5.785 1 98.56 125 GLU A C 1
ATOM 997 O O . GLU A 1 125 ? 4.062 -19.453 5.898 1 98.56 125 GLU A O 1
ATOM 1002 N N . ALA A 1 126 ? 5.387 -18.125 4.645 1 98.62 126 ALA A N 1
ATOM 1003 C CA . ALA A 1 126 ? 4.785 -18.594 3.4 1 98.62 126 ALA A CA 1
ATOM 1004 C C . ALA A 1 126 ? 5.25 -20 3.059 1 98.62 126 ALA A C 1
ATOM 1006 O O . ALA A 1 126 ? 4.633 -20.688 2.24 1 98.62 126 ALA A O 1
ATOM 1007 N N . ASN A 1 127 ? 6.355 -20.359 3.568 1 98.25 127 ASN A N 1
ATOM 1008 C CA . ASN A 1 127 ? 6.977 -21.625 3.166 1 98.25 127 ASN A CA 1
ATOM 1009 C C . ASN A 1 127 ? 6.332 -22.812 3.867 1 98.25 127 ASN A C 1
ATOM 1011 O O . ASN A 1 127 ? 6.953 -23.453 4.719 1 98.25 127 ASN A O 1
ATOM 1015 N N . ILE A 1 128 ? 5.293 -23.219 3.434 1 97.25 128 ILE A N 1
ATOM 1016 C CA . ILE A 1 128 ? 4.582 -24.375 3.986 1 97.25 128 ILE A CA 1
ATOM 1017 C C . ILE A 1 128 ? 4.711 -25.562 3.037 1 97.25 128 ILE A C 1
ATOM 1019 O O . ILE A 1 128 ? 4.895 -25.375 1.831 1 97.25 128 ILE A O 1
ATOM 1023 N N . GLU A 1 129 ? 4.652 -26.734 3.625 1 95.5 129 GLU A N 1
ATOM 1024 C CA . GLU A 1 129 ? 4.641 -27.938 2.781 1 95.5 129 GLU A CA 1
ATOM 1025 C C . GLU A 1 129 ? 3.373 -27.984 1.933 1 95.5 129 GLU A C 1
ATOM 1027 O O . GLU A 1 129 ? 2.281 -27.688 2.416 1 95.5 129 GLU A O 1
ATOM 1032 N N . MET A 1 130 ? 3.58 -28.422 0.693 1 94.75 130 MET A N 1
ATOM 1033 C CA . MET A 1 130 ? 2.469 -28.516 -0.251 1 94.75 130 MET A CA 1
ATOM 1034 C C . MET A 1 130 ? 2.594 -29.75 -1.127 1 94.75 130 MET A C 1
ATOM 1036 O O . MET A 1 130 ? 3.699 -30.141 -1.504 1 94.75 130 MET A O 1
ATOM 1040 N N . THR A 1 131 ? 1.412 -30.391 -1.414 1 95.31 131 THR A N 1
ATOM 1041 C CA . THR A 1 131 ? 1.411 -31.359 -2.504 1 95.31 131 THR A CA 1
ATOM 1042 C C . THR A 1 131 ? 1.733 -30.672 -3.832 1 95.31 131 THR A C 1
ATOM 1044 O O . THR A 1 131 ? 1.698 -29.453 -3.932 1 95.31 131 THR A O 1
ATOM 1047 N N . SER A 1 132 ? 2.023 -31.438 -4.828 1 96.06 132 SER A N 1
ATOM 1048 C CA . SER A 1 132 ? 2.285 -30.891 -6.156 1 96.06 132 SER A CA 1
ATOM 1049 C C . SER A 1 132 ? 1.084 -30.109 -6.684 1 96.06 132 SER A C 1
ATOM 1051 O O . SER A 1 132 ? 1.245 -29.062 -7.312 1 96.06 132 SER A O 1
ATOM 1053 N N . ILE A 1 133 ? -0.114 -30.641 -6.41 1 96.5 133 ILE A N 1
ATOM 1054 C CA . ILE A 1 133 ? -1.35 -30.016 -6.863 1 96.5 133 ILE A CA 1
ATOM 1055 C C . ILE A 1 133 ? -1.534 -28.672 -6.16 1 96.5 133 ILE A C 1
ATOM 1057 O O . ILE A 1 133 ? -1.822 -27.672 -6.805 1 96.5 133 ILE A O 1
ATOM 1061 N N . LYS A 1 134 ? -1.32 -28.609 -4.898 1 96.19 134 LYS A N 1
ATOM 1062 C CA . LYS A 1 134 ? -1.451 -27.375 -4.129 1 96.19 134 LYS A CA 1
ATOM 1063 C C . LYS A 1 134 ? -0.411 -26.344 -4.559 1 96.19 134 LYS A C 1
ATOM 1065 O O . LYS A 1 134 ? -0.707 -25.141 -4.629 1 96.19 134 LYS A O 1
ATOM 1070 N N . GLU A 1 135 ? 0.776 -26.781 -4.75 1 97.31 135 GLU A N 1
ATOM 1071 C CA . GLU A 1 135 ? 1.845 -25.906 -5.211 1 97.31 135 GLU A CA 1
ATOM 1072 C C . GLU A 1 135 ? 1.505 -25.281 -6.566 1 97.31 135 GLU A C 1
ATOM 1074 O O . GLU A 1 135 ? 1.688 -24.078 -6.766 1 97.31 135 GLU A O 1
ATOM 1079 N N . GLU A 1 136 ? 1.054 -26.125 -7.477 1 97.62 136 GLU A N 1
ATOM 1080 C CA . GLU A 1 136 ? 0.641 -25.625 -8.789 1 97.62 136 GLU A CA 1
ATOM 1081 C C . GLU A 1 136 ? -0.479 -24.609 -8.656 1 97.62 136 GLU A C 1
ATOM 1083 O O . GLU A 1 136 ? -0.46 -23.578 -9.336 1 97.62 136 GLU A O 1
ATOM 1088 N N . THR A 1 137 ? -1.461 -24.906 -7.805 1 98.06 137 THR A N 1
ATOM 1089 C CA . THR A 1 137 ? -2.578 -24 -7.574 1 98.06 137 THR A CA 1
ATOM 1090 C C . THR A 1 137 ? -2.084 -22.656 -7.035 1 98.06 137 THR A C 1
ATOM 1092 O O . THR A 1 137 ? -2.52 -21.609 -7.492 1 98.06 137 THR A O 1
ATOM 1095 N N . CYS A 1 138 ? -1.148 -22.703 -6.102 1 98.19 138 CYS A N 1
ATOM 1096 C CA . CYS A 1 138 ? -0.56 -21.516 -5.512 1 98.19 138 CYS A CA 1
ATOM 1097 C C . CYS A 1 138 ? 0.172 -20.688 -6.566 1 98.19 138 CYS A C 1
ATOM 1099 O O . CYS A 1 138 ? -0.029 -19.484 -6.664 1 98.19 138 CYS A O 1
ATOM 1101 N N . LEU A 1 139 ? 0.954 -21.344 -7.352 1 98.19 139 LEU A N 1
ATOM 1102 C CA . LEU A 1 139 ? 1.71 -20.688 -8.414 1 98.19 139 LEU A CA 1
ATOM 1103 C C . LEU A 1 139 ? 0.775 -20 -9.406 1 98.19 139 LEU A C 1
ATOM 1105 O O . LEU A 1 139 ? 0.975 -18.844 -9.766 1 98.19 139 LEU A O 1
ATOM 1109 N N . LYS A 1 140 ? -0.197 -20.734 -9.828 1 98.62 140 LYS A N 1
ATOM 1110 C CA . LYS A 1 140 ? -1.159 -20.172 -10.781 1 98.62 140 LYS A CA 1
ATOM 1111 C C . LYS A 1 140 ? -1.868 -18.953 -10.188 1 98.62 140 LYS A C 1
ATOM 1113 O O . LYS A 1 140 ? -2.031 -17.938 -10.867 1 98.62 140 LYS A O 1
ATOM 1118 N N . SER A 1 141 ? -2.289 -19.094 -8.953 1 98.88 141 SER A N 1
ATOM 1119 C CA . SER A 1 141 ? -2.979 -18 -8.289 1 98.88 141 SER A CA 1
ATOM 1120 C C . SER A 1 141 ? -2.125 -16.734 -8.273 1 98.88 141 SER A C 1
ATOM 1122 O O . SER A 1 141 ? -2.594 -15.656 -8.641 1 98.88 141 SER A O 1
ATOM 1124 N N . ILE A 1 142 ? -0.866 -16.875 -7.902 1 98.94 142 ILE A N 1
ATOM 1125 C CA . ILE A 1 142 ? 0.057 -15.742 -7.812 1 98.94 142 ILE A CA 1
ATOM 1126 C C . ILE A 1 142 ? 0.299 -15.156 -9.203 1 98.94 142 ILE A C 1
ATOM 1128 O O . ILE A 1 142 ? 0.12 -13.961 -9.422 1 98.94 142 ILE A O 1
ATOM 1132 N N . VAL A 1 143 ? 0.625 -16.016 -10.133 1 98.94 143 VAL A N 1
ATOM 1133 C CA . VAL A 1 143 ? 1.004 -15.586 -11.477 1 98.94 143 VAL A CA 1
ATOM 1134 C C . VAL A 1 143 ? -0.194 -14.938 -12.172 1 98.94 143 VAL A C 1
ATOM 1136 O O . VAL A 1 143 ? -0.081 -13.852 -12.734 1 98.94 143 VAL A O 1
ATOM 1139 N N . PHE A 1 144 ? -1.35 -15.523 -12.086 1 98.88 144 PHE A N 1
ATOM 1140 C CA . PHE A 1 144 ? -2.533 -15 -12.75 1 98.88 144 PHE A CA 1
ATOM 1141 C C . PHE A 1 144 ? -2.963 -13.672 -12.133 1 98.88 144 PHE A C 1
ATOM 1143 O O . PHE A 1 144 ? -3.402 -12.766 -12.844 1 98.88 144 PHE A O 1
ATOM 1150 N N . SER A 1 145 ? -2.859 -13.57 -10.867 1 98.94 145 SER A N 1
ATOM 1151 C CA . SER A 1 145 ? -3.232 -12.32 -10.211 1 98.94 145 SER A CA 1
ATOM 1152 C C . SER A 1 145 ? -2.283 -11.188 -10.594 1 98.94 145 SER A C 1
ATOM 1154 O O . SER A 1 145 ? -2.727 -10.086 -10.914 1 98.94 145 SER A O 1
ATOM 1156 N N . LEU A 1 146 ? -0.998 -11.461 -10.633 1 98.94 146 LEU A N 1
ATOM 1157 C CA . LEU A 1 146 ? -0.004 -10.414 -10.828 1 98.94 146 LEU A CA 1
ATOM 1158 C C . LEU A 1 146 ? 0.066 -10 -12.297 1 98.94 146 LEU A C 1
ATOM 1160 O O . LEU A 1 146 ? 0.317 -8.828 -12.602 1 98.94 146 LEU A O 1
ATOM 1164 N N . THR A 1 147 ? -0.195 -10.898 -13.203 1 98.81 147 THR A N 1
ATOM 1165 C CA . THR A 1 147 ? -0.006 -10.617 -14.625 1 98.81 147 THR A CA 1
ATOM 1166 C C . THR A 1 147 ? -1.178 -9.805 -15.172 1 98.81 147 THR A C 1
ATOM 1168 O O . THR A 1 147 ? -1.182 -9.43 -16.344 1 98.81 147 THR A O 1
ATOM 1171 N N . GLN A 1 148 ? -2.154 -9.484 -14.359 1 98.38 148 GLN A N 1
ATOM 1172 C CA . GLN A 1 148 ? -3.178 -8.539 -14.781 1 98.38 148 GLN A CA 1
ATOM 1173 C C . GLN A 1 148 ? -2.592 -7.145 -14.969 1 98.38 148 GLN A C 1
ATOM 1175 O O . GLN A 1 148 ? -3.195 -6.293 -15.625 1 98.38 148 GLN A O 1
ATOM 1180 N N . ILE A 1 149 ? -1.523 -6.871 -14.227 1 97.5 149 ILE A N 1
ATOM 1181 C CA . ILE A 1 149 ? -0.786 -5.629 -14.422 1 97.5 149 ILE A CA 1
ATOM 1182 C C . ILE A 1 149 ? -0.016 -5.688 -15.734 1 97.5 149 ILE A C 1
ATOM 1184 O O . ILE A 1 149 ? 0.798 -6.59 -15.945 1 97.5 149 ILE A O 1
ATOM 1188 N N . SER A 1 150 ? -0.206 -4.75 -16.594 1 95.88 150 SER A N 1
ATOM 1189 C CA . SER A 1 150 ? 0.243 -4.82 -17.984 1 95.88 150 SER A CA 1
ATOM 1190 C C . SER A 1 150 ? 1.764 -4.883 -18.062 1 95.88 150 SER A C 1
ATOM 1192 O O . SER A 1 150 ? 2.314 -5.414 -19.031 1 95.88 150 SER A O 1
ATOM 1194 N N . THR A 1 151 ? 2.469 -4.422 -17.047 1 97.06 151 THR A N 1
ATOM 1195 C CA . THR A 1 151 ? 3.928 -4.387 -17.094 1 97.06 151 THR A CA 1
ATOM 1196 C C . THR A 1 151 ? 4.52 -5.68 -16.547 1 97.06 151 THR A C 1
ATOM 1198 O O . THR A 1 151 ? 5.742 -5.82 -16.453 1 97.06 151 THR A O 1
ATOM 1201 N N . ILE A 1 152 ? 3.695 -6.637 -16.203 1 98.56 152 ILE A N 1
ATOM 1202 C CA . ILE A 1 152 ? 4.18 -7.895 -15.641 1 98.56 152 ILE A CA 1
ATOM 1203 C C . ILE A 1 152 ? 3.826 -9.047 -16.578 1 98.56 152 ILE A C 1
ATOM 1205 O O . ILE A 1 152 ? 2.646 -9.32 -16.812 1 98.56 152 ILE A O 1
ATOM 1209 N N . ASN A 1 153 ? 4.875 -9.742 -17.016 1 98.62 153 ASN A N 1
ATOM 1210 C CA . ASN A 1 153 ? 4.684 -10.922 -17.844 1 98.62 153 ASN A CA 1
ATOM 1211 C C . ASN A 1 153 ? 5.004 -12.203 -17.078 1 98.62 153 ASN A C 1
ATOM 1213 O O . ASN A 1 153 ? 4.414 -13.258 -17.344 1 98.62 153 ASN A O 1
ATOM 1217 N N . LYS A 1 154 ? 5.992 -12.094 -16.219 1 98.88 154 LYS A N 1
ATOM 1218 C CA . LYS A 1 154 ? 6.445 -13.242 -15.422 1 98.88 154 LYS A CA 1
ATOM 1219 C C . LYS A 1 154 ? 6.68 -12.852 -13.969 1 98.88 154 LYS A C 1
ATOM 1221 O O . LYS A 1 154 ? 6.777 -11.664 -13.648 1 98.88 154 LYS A O 1
ATOM 1226 N N . VAL A 1 155 ? 6.773 -13.852 -13.125 1 98.94 155 VAL A N 1
ATOM 1227 C CA . VAL A 1 155 ? 6.977 -13.641 -11.695 1 98.94 155 VAL A CA 1
ATOM 1228 C C . VAL A 1 155 ? 8.156 -14.477 -11.211 1 98.94 155 VAL A C 1
ATOM 1230 O O . VAL A 1 155 ? 8.234 -15.68 -11.492 1 98.94 155 VAL A O 1
ATOM 1233 N N . LYS A 1 156 ? 9.133 -13.859 -10.625 1 98.88 156 LYS A N 1
ATOM 1234 C CA . LYS A 1 156 ? 10.195 -14.523 -9.875 1 98.88 156 LYS A CA 1
ATOM 1235 C C . LYS A 1 156 ? 9.852 -14.609 -8.391 1 98.88 156 LYS A C 1
ATOM 1237 O O . LYS A 1 156 ? 9.75 -13.578 -7.715 1 98.88 156 LYS A O 1
ATOM 1242 N N . ILE A 1 157 ? 9.664 -15.797 -7.891 1 98.75 157 ILE A N 1
ATOM 1243 C CA . ILE A 1 157 ? 9.18 -15.992 -6.527 1 98.75 157 ILE A CA 1
ATOM 1244 C C . ILE A 1 157 ? 10.32 -16.469 -5.633 1 98.75 157 ILE A C 1
ATOM 1246 O O . ILE A 1 157 ? 11.062 -17.375 -6 1 98.75 157 ILE A O 1
ATOM 1250 N N . SER A 1 158 ? 10.516 -15.82 -4.555 1 98.56 158 SER A N 1
ATOM 1251 C CA . SER A 1 158 ? 11.414 -16.25 -3.49 1 98.56 158 SER A CA 1
ATOM 1252 C C . SER A 1 158 ? 10.727 -16.203 -2.131 1 98.56 158 SER A C 1
ATOM 1254 O O . SER A 1 158 ? 9.758 -15.469 -1.942 1 98.56 158 SER A O 1
ATOM 1256 N N . ILE A 1 159 ? 11.156 -17.031 -1.202 1 98.56 159 ILE A N 1
ATOM 1257 C CA . ILE A 1 159 ? 10.734 -17.031 0.195 1 98.56 159 ILE A CA 1
ATOM 1258 C C . ILE A 1 159 ? 11.953 -16.906 1.102 1 98.56 159 ILE A C 1
ATOM 1260 O O . ILE A 1 159 ? 12.852 -17.75 1.072 1 98.56 159 ILE A O 1
ATOM 1264 N N . ASN A 1 160 ? 11.945 -15.852 1.846 1 98.25 160 ASN A N 1
ATOM 1265 C CA . ASN A 1 160 ? 13.102 -15.57 2.697 1 98.25 160 ASN A CA 1
ATOM 1266 C C . ASN A 1 160 ? 14.398 -15.57 1.902 1 98.25 160 ASN A C 1
ATOM 1268 O O . ASN A 1 160 ? 15.367 -16.219 2.295 1 98.25 160 ASN A O 1
ATOM 1272 N N . ASN A 1 161 ? 14.281 -14.969 0.673 1 97.62 161 ASN A N 1
ATOM 1273 C CA . ASN A 1 161 ? 15.406 -14.734 -0.218 1 97.62 161 ASN A CA 1
ATOM 1274 C C . ASN A 1 161 ? 15.922 -16.031 -0.83 1 97.62 161 ASN A C 1
ATOM 1276 O O . ASN A 1 161 ? 17.031 -16.078 -1.355 1 97.62 161 ASN A O 1
ATOM 1280 N N . LYS A 1 162 ? 15.172 -17.047 -0.696 1 97.19 162 LYS A N 1
ATOM 1281 C CA . LYS A 1 162 ? 15.508 -18.312 -1.329 1 97.19 162 LYS A CA 1
ATOM 1282 C C . LYS A 1 162 ? 14.57 -18.625 -2.492 1 97.19 162 LYS A C 1
ATOM 1284 O O . LYS A 1 162 ? 13.352 -18.438 -2.377 1 97.19 162 LYS A O 1
ATOM 1289 N N . ASP A 1 163 ? 15.109 -19.062 -3.561 1 94.75 163 ASP A N 1
ATOM 1290 C CA . ASP A 1 163 ? 14.289 -19.344 -4.738 1 94.75 163 ASP A CA 1
ATOM 1291 C C . ASP A 1 163 ? 14.336 -20.812 -5.117 1 94.75 163 ASP A C 1
ATOM 1293 O O . ASP A 1 163 ? 13.953 -21.188 -6.227 1 94.75 163 ASP A O 1
ATOM 1297 N N . SER A 1 164 ? 14.898 -21.562 -4.309 1 91.44 164 SER A N 1
ATOM 1298 C CA . SER A 1 164 ? 14.953 -23.016 -4.484 1 91.44 164 SER A CA 1
ATOM 1299 C C . SER A 1 164 ? 14.633 -23.75 -3.184 1 91.44 164 SER A C 1
ATOM 1301 O O . SER A 1 164 ? 14.859 -23.219 -2.094 1 91.44 164 SER A O 1
ATOM 1303 N N . GLY A 1 165 ? 14.062 -24.922 -3.379 1 90.44 165 GLY A N 1
ATOM 1304 C CA . GLY A 1 165 ? 13.758 -25.719 -2.201 1 90.44 165 GLY A CA 1
ATOM 1305 C C . GLY A 1 165 ? 12.633 -25.141 -1.366 1 90.44 165 GLY A C 1
ATOM 1306 O O . GLY A 1 165 ? 12.586 -25.344 -0.15 1 90.44 165 GLY A O 1
ATOM 1307 N N . ILE A 1 166 ? 11.898 -24.266 -1.991 1 93.69 166 ILE A N 1
ATOM 1308 C CA . ILE A 1 166 ? 10.766 -23.688 -1.271 1 93.69 166 ILE A CA 1
ATOM 1309 C C . ILE A 1 166 ? 9.508 -24.516 -1.539 1 93.69 166 ILE A C 1
ATOM 1311 O O . ILE A 1 166 ? 9.453 -25.266 -2.518 1 93.69 166 ILE A O 1
ATOM 1315 N N . TRP A 1 167 ? 8.57 -24.328 -0.587 1 94.69 167 TRP A N 1
ATOM 1316 C CA . TRP A 1 167 ? 7.398 -25.203 -0.578 1 94.69 167 TRP A CA 1
ATOM 1317 C C . TRP A 1 167 ? 7.816 -26.672 -0.66 1 94.69 167 TRP A C 1
ATOM 1319 O O . TRP A 1 167 ? 8.648 -27.141 0.124 1 94.69 167 TRP A O 1
ATOM 1329 N N . SER A 1 168 ? 7.465 -27.547 -1.234 1 92 168 SER A N 1
ATOM 1330 C CA . SER A 1 168 ? 7.855 -28.953 -1.309 1 92 168 SER A CA 1
ATOM 1331 C C . SER A 1 168 ? 8.703 -29.219 -2.545 1 92 168 SER A C 1
ATOM 1333 O O . SER A 1 168 ? 8.969 -30.391 -2.881 1 92 168 SER A O 1
ATOM 1335 N N . ASN A 1 169 ? 9.078 -28.172 -3.229 1 94.25 169 ASN A N 1
ATOM 1336 C CA . ASN A 1 169 ? 10.062 -28.219 -4.301 1 94.25 169 ASN A CA 1
ATOM 1337 C C . ASN A 1 169 ? 9.586 -29.094 -5.457 1 94.25 169 ASN A C 1
ATOM 1339 O O . ASN A 1 169 ? 10.375 -29.844 -6.039 1 94.25 169 ASN A O 1
ATOM 1343 N N . ASN A 1 170 ? 8.344 -29.094 -5.738 1 96.44 170 ASN A N 1
ATOM 1344 C CA . ASN A 1 170 ? 7.789 -29.828 -6.871 1 96.44 170 ASN A CA 1
ATOM 1345 C C . ASN A 1 170 ? 7.957 -29.047 -8.18 1 96.44 170 ASN A C 1
ATOM 1347 O O . ASN A 1 170 ? 7.789 -29.609 -9.258 1 96.44 170 ASN A O 1
ATOM 1351 N N . PHE A 1 171 ? 8.227 -27.812 -8.055 1 97.19 171 PHE A N 1
ATOM 1352 C CA . PHE A 1 171 ? 8.43 -26.953 -9.211 1 97.19 171 PHE A CA 1
ATOM 1353 C C . PHE A 1 171 ? 9.789 -26.266 -9.148 1 97.19 171 PHE A C 1
ATOM 1355 O O . PHE A 1 171 ? 10.258 -25.891 -8.07 1 97.19 171 PHE A O 1
ATOM 1362 N N . ASP A 1 172 ? 10.438 -26.062 -10.352 1 96.81 172 ASP A N 1
ATOM 1363 C CA . ASP A 1 172 ? 11.672 -25.297 -10.453 1 96.81 172 ASP A CA 1
ATOM 1364 C C . ASP A 1 172 ? 11.375 -23.797 -10.484 1 96.81 172 ASP A C 1
ATOM 1366 O O . ASP A 1 172 ? 10.914 -23.266 -11.5 1 96.81 172 ASP A O 1
ATOM 1370 N N . LEU A 1 173 ? 11.648 -23.078 -9.406 1 97.06 173 LEU A N 1
ATOM 1371 C CA . LEU A 1 173 ? 11.336 -21.656 -9.297 1 97.06 173 LEU A CA 1
ATOM 1372 C C . LEU A 1 173 ? 12.602 -20.812 -9.391 1 97.06 173 LEU A C 1
ATOM 1374 O O . LEU A 1 173 ? 12.609 -19.656 -8.977 1 97.06 173 LEU A O 1
ATOM 1378 N N . SER A 1 174 ? 13.688 -21.375 -9.867 1 96.06 174 SER A N 1
ATOM 1379 C CA . SER A 1 174 ? 14.945 -20.656 -10.031 1 96.06 174 SER A CA 1
ATOM 1380 C C . SER A 1 174 ? 14.844 -19.625 -11.148 1 96.06 174 SER A C 1
ATOM 1382 O O . SER A 1 174 ? 15.68 -18.719 -11.25 1 96.06 174 SER A O 1
ATOM 1384 N N . LYS A 1 175 ? 13.891 -19.75 -11.992 1 96.75 175 LYS A N 1
ATOM 1385 C CA . LYS A 1 175 ? 13.641 -18.812 -13.086 1 96.75 175 LYS A CA 1
ATOM 1386 C C . LYS A 1 175 ? 12.266 -18.172 -12.953 1 96.75 175 LYS A C 1
ATOM 1388 O O . LYS A 1 175 ? 11.375 -18.719 -12.297 1 96.75 175 LYS A O 1
ATOM 1393 N N . PRO A 1 176 ? 12.078 -16.984 -13.562 1 98.5 176 PRO A N 1
ATOM 1394 C CA . PRO A 1 176 ? 10.734 -16.391 -13.578 1 98.5 176 PRO A CA 1
ATOM 1395 C C . PRO A 1 176 ? 9.711 -17.266 -14.305 1 98.5 176 PRO A C 1
ATOM 1397 O O . PRO A 1 176 ? 10.047 -17.922 -15.289 1 98.5 176 PRO A O 1
ATOM 1400 N N . ILE A 1 177 ? 8.5 -17.25 -13.852 1 98.38 177 ILE A N 1
ATOM 1401 C CA . ILE A 1 177 ? 7.453 -18.109 -14.383 1 98.38 177 ILE A CA 1
ATOM 1402 C C . ILE A 1 177 ? 6.273 -17.25 -14.844 1 98.38 177 ILE A C 1
ATOM 1404 O O . ILE A 1 177 ? 5.766 -16.422 -14.086 1 98.38 177 ILE A O 1
ATOM 1408 N N . GLY A 1 178 ? 5.879 -17.391 -16.062 1 98.44 178 GLY A N 1
ATOM 1409 C CA . GLY A 1 178 ? 4.645 -16.812 -16.578 1 98.44 178 GLY A CA 1
ATOM 1410 C C . GLY A 1 178 ? 3.506 -17.812 -16.641 1 98.44 178 GLY A C 1
ATOM 1411 O O . GLY A 1 178 ? 3.648 -18.953 -16.203 1 98.44 178 GLY A O 1
ATOM 1412 N N . LYS A 1 179 ? 2.387 -17.391 -17.203 1 98.19 179 LYS A N 1
ATOM 1413 C CA . LYS A 1 179 ? 1.189 -18.219 -17.281 1 98.19 179 LYS A CA 1
ATOM 1414 C C . LYS A 1 179 ? 1.458 -19.5 -18.062 1 98.19 179 LYS A C 1
ATOM 1416 O O . LYS A 1 179 ? 0.998 -20.578 -17.688 1 98.19 179 LYS A O 1
ATOM 1421 N N . ASP A 1 180 ? 2.297 -19.391 -19.016 1 97.06 180 ASP A N 1
ATOM 1422 C CA . ASP A 1 180 ? 2.518 -20.516 -19.938 1 97.06 180 ASP A CA 1
ATOM 1423 C C . ASP A 1 180 ? 3.691 -21.375 -19.469 1 97.06 180 ASP A C 1
ATOM 1425 O O . ASP A 1 180 ? 3.969 -22.422 -20.062 1 97.06 180 ASP A O 1
ATOM 1429 N N . ASP A 1 181 ? 4.34 -20.953 -18.438 1 97.25 181 ASP A N 1
ATOM 1430 C CA . ASP A 1 181 ? 5.578 -21.609 -18.047 1 97.25 181 ASP A CA 1
ATOM 1431 C C . ASP A 1 181 ? 5.332 -22.594 -16.906 1 97.25 181 ASP A C 1
ATOM 1433 O O . ASP A 1 181 ? 6.188 -23.422 -16.594 1 97.25 181 ASP A O 1
ATOM 1437 N N . ILE A 1 182 ? 4.172 -22.562 -16.266 1 97 182 ILE A N 1
ATOM 1438 C CA . ILE A 1 182 ? 3.967 -23.219 -14.984 1 97 182 ILE A CA 1
ATOM 1439 C C . ILE A 1 182 ? 4.09 -24.734 -15.156 1 97 182 ILE A C 1
ATOM 1441 O O . ILE A 1 182 ? 4.805 -25.406 -14.398 1 97 182 ILE A O 1
ATOM 1445 N N . GLU A 1 183 ? 3.469 -25.266 -16.141 1 93.88 183 GLU A N 1
ATOM 1446 C CA . GLU A 1 183 ? 3.518 -26.719 -16.359 1 93.88 183 GLU A CA 1
ATOM 1447 C C . GLU A 1 183 ? 4.945 -27.188 -16.609 1 93.88 183 GLU A C 1
ATOM 1449 O O . GLU A 1 183 ? 5.359 -28.234 -16.125 1 93.88 183 GLU A O 1
ATOM 1454 N N . ASN A 1 184 ? 5.637 -26.406 -17.359 1 94.75 184 ASN A N 1
ATOM 1455 C CA . ASN A 1 184 ? 7.004 -26.766 -17.719 1 94.75 184 ASN A CA 1
ATOM 1456 C C . ASN A 1 184 ? 7.949 -26.656 -16.516 1 94.75 184 ASN A C 1
ATOM 1458 O O . ASN A 1 184 ? 9.047 -27.219 -16.547 1 94.75 184 ASN A O 1
ATOM 1462 N N . ALA A 1 185 ? 7.566 -25.891 -15.516 1 94.81 185 ALA A N 1
ATOM 1463 C CA . ALA A 1 185 ? 8.406 -25.703 -14.328 1 94.81 185 ALA A CA 1
ATOM 1464 C C . ALA A 1 185 ? 8.305 -26.906 -13.391 1 94.81 185 ALA A C 1
ATOM 1466 O O . ALA A 1 185 ? 9.086 -27.031 -12.445 1 94.81 185 ALA A O 1
ATOM 1467 N N . ARG A 1 186 ? 7.348 -27.797 -13.594 1 95.25 186 ARG A N 1
ATOM 1468 C CA . ARG A 1 186 ? 7.16 -28.969 -12.734 1 95.25 186 ARG A CA 1
ATOM 1469 C C . ARG A 1 186 ? 8.375 -29.891 -12.797 1 95.25 186 ARG A C 1
ATOM 1471 O O . ARG A 1 186 ? 8.867 -30.203 -13.883 1 95.25 186 ARG A O 1
ATOM 1478 N N . LYS A 1 187 ? 8.812 -30.203 -11.641 1 90.81 187 LYS A N 1
ATOM 1479 C CA . LYS A 1 187 ? 9.969 -31.094 -11.586 1 90.81 187 LYS A CA 1
ATOM 1480 C C . LYS A 1 187 ? 9.555 -32.531 -11.844 1 90.81 187 LYS A C 1
ATOM 1482 O O . LYS A 1 187 ? 8.469 -32.969 -11.43 1 90.81 187 LYS A O 1
ATOM 1487 N N . LYS A 1 188 ? 10.352 -33.219 -12.641 1 75.94 188 LYS A N 1
ATOM 1488 C CA . LYS A 1 188 ? 10.141 -34.625 -12.992 1 75.94 188 LYS A CA 1
ATOM 1489 C C . LYS A 1 188 ? 10.602 -35.562 -11.875 1 75.94 188 LYS A C 1
ATOM 1491 O O . LYS A 1 188 ? 11.539 -35.219 -11.141 1 75.94 188 LYS A O 1
ATOM 1496 N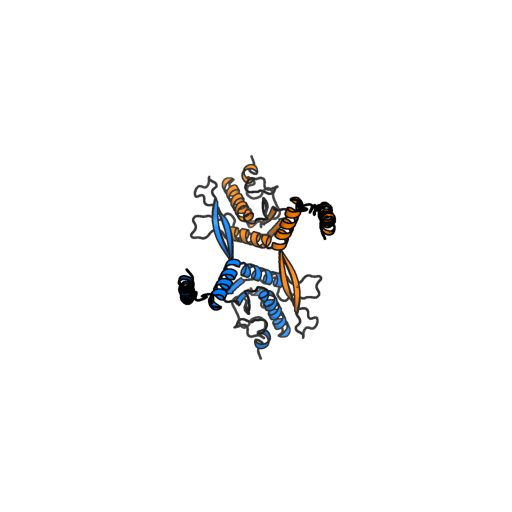 N . MET B 1 1 ? -48.25 35.312 -80.562 1 28.59 1 MET B N 1
ATOM 1497 C CA . MET B 1 1 ? -46.906 35.031 -80.062 1 28.59 1 MET B CA 1
ATOM 1498 C C . MET B 1 1 ? -46.625 35.875 -78.812 1 28.59 1 MET B C 1
ATOM 1500 O O . MET B 1 1 ? -45.656 35.594 -78.062 1 28.59 1 MET B O 1
ATOM 1504 N N . LYS B 1 2 ? -47.094 37.125 -78.875 1 34.44 2 LYS B N 1
ATOM 1505 C CA . LYS B 1 2 ? -46.875 38.125 -77.812 1 34.44 2 LYS B CA 1
ATOM 1506 C C . LYS B 1 2 ? -47.562 37.688 -76.5 1 34.44 2 LYS B C 1
ATOM 1508 O O . LYS B 1 2 ? -47.156 38.125 -75.438 1 34.44 2 LYS B O 1
ATOM 1513 N N . LYS B 1 3 ? -48.844 37.219 -76.812 1 39.94 3 LYS B N 1
ATOM 1514 C CA . LYS B 1 3 ? -49.719 37.062 -75.625 1 39.94 3 LYS B CA 1
ATOM 1515 C C . LYS B 1 3 ? -49.125 36.094 -74.625 1 39.94 3 LYS B C 1
ATOM 1517 O O . LYS B 1 3 ? -49.594 35.969 -73.5 1 39.94 3 LYS B O 1
ATOM 1522 N N . PHE B 1 4 ? -48.375 35.125 -75.25 1 41.59 4 PHE B N 1
ATOM 1523 C CA . PHE B 1 4 ? -48 34 -74.375 1 41.59 4 PHE B CA 1
ATOM 1524 C C . PHE B 1 4 ? -47 34.469 -73.312 1 41.59 4 PHE B C 1
ATOM 1526 O O . PHE B 1 4 ? -46.656 33.688 -72.438 1 41.59 4 PHE B O 1
ATOM 1533 N N . PHE B 1 5 ? -46.438 35.688 -73.5 1 43.97 5 PHE B N 1
ATOM 1534 C CA . PHE B 1 5 ? -45.344 36.125 -72.625 1 43.97 5 PHE B CA 1
ATOM 1535 C C . PHE B 1 5 ? -45.812 36.5 -71.25 1 43.97 5 PHE B C 1
ATOM 1537 O O . PHE B 1 5 ? -45.031 36.594 -70.312 1 43.97 5 PHE B O 1
ATOM 1544 N N . ILE B 1 6 ? -47.062 36.969 -71.125 1 43.09 6 ILE B N 1
ATOM 1545 C CA . ILE B 1 6 ? -47.438 37.719 -69.938 1 43.09 6 ILE B CA 1
ATOM 1546 C C . ILE B 1 6 ? -47.469 36.75 -68.75 1 43.09 6 ILE B C 1
ATOM 1548 O O . ILE B 1 6 ? -47.031 37.094 -67.625 1 43.09 6 ILE B O 1
ATOM 1552 N N . THR B 1 7 ? -48.281 35.625 -68.875 1 41.22 7 THR B N 1
ATOM 1553 C CA . THR B 1 7 ? -48.812 34.938 -67.688 1 41.22 7 THR B CA 1
ATOM 1554 C C . THR B 1 7 ? -47.688 34.25 -66.938 1 41.22 7 THR B C 1
ATOM 1556 O O . THR B 1 7 ? -47.906 33.719 -65.812 1 41.22 7 THR B O 1
ATOM 1559 N N . PHE B 1 8 ? -46.531 34.031 -67.5 1 41.97 8 PHE B N 1
ATOM 1560 C CA . PHE B 1 8 ? -45.531 33.188 -66.875 1 41.97 8 PHE B CA 1
ATOM 1561 C C . PHE B 1 8 ? -44.938 33.906 -65.688 1 41.97 8 PHE B C 1
ATOM 1563 O O . PHE B 1 8 ? -44.406 33.25 -64.75 1 41.97 8 PHE B O 1
ATOM 1570 N N . LEU B 1 9 ? -45.125 35.219 -65.562 1 40.78 9 LEU B N 1
ATOM 1571 C CA . LEU B 1 9 ? -44.406 36 -64.562 1 40.78 9 LEU B CA 1
ATOM 1572 C C . LEU B 1 9 ? -44.969 35.719 -63.156 1 40.78 9 LEU B C 1
ATOM 1574 O O . LEU B 1 9 ? -44.25 35.781 -62.156 1 40.78 9 LEU B O 1
ATOM 1578 N N . CYS B 1 10 ? -46.219 35.469 -63.094 1 37.66 10 CYS B N 1
ATOM 1579 C CA . CYS B 1 10 ? -46.844 35.562 -61.781 1 37.66 10 CYS B CA 1
ATOM 1580 C C . CYS B 1 10 ? -46.375 34.438 -60.875 1 37.66 10 CYS B C 1
ATOM 1582 O O . CYS B 1 10 ? -46.594 34.5 -59.656 1 37.66 10 CYS B O 1
ATOM 1584 N N . PHE B 1 11 ? -46.156 33.281 -61.375 1 40.81 11 PHE B N 1
ATOM 1585 C CA . PHE B 1 11 ? -46.125 32.125 -60.5 1 40.81 11 PHE B CA 1
ATOM 1586 C C . PHE B 1 11 ? -44.938 32.156 -59.562 1 40.81 11 PHE B C 1
ATOM 1588 O O . PHE B 1 11 ? -44.812 31.344 -58.656 1 40.81 11 PHE B O 1
ATOM 1595 N N . ILE B 1 12 ? -43.906 33.031 -59.844 1 38.97 12 ILE B N 1
ATOM 1596 C CA . ILE B 1 12 ? -42.688 32.875 -59.094 1 38.97 12 ILE B CA 1
ATOM 1597 C C . ILE B 1 12 ? -42.906 33.344 -57.656 1 38.97 12 ILE B C 1
ATOM 1599 O O . ILE B 1 12 ? -42.094 33.062 -56.781 1 38.97 12 ILE B O 1
ATOM 1603 N N . ILE B 1 13 ? -43.844 34.281 -57.5 1 40.41 13 ILE B N 1
ATOM 1604 C CA . ILE B 1 13 ? -43.688 35.031 -56.25 1 40.41 13 ILE B CA 1
ATOM 1605 C C . ILE B 1 13 ? -43.969 34.125 -55.062 1 40.41 13 ILE B C 1
ATOM 1607 O O . ILE B 1 13 ? -43.375 34.281 -54 1 40.41 13 ILE B O 1
ATOM 1611 N N . THR B 1 14 ? -45.062 33.344 -55.125 1 41.41 14 THR B N 1
ATOM 1612 C CA . THR B 1 14 ? -45.656 32.969 -53.844 1 41.41 14 THR B CA 1
ATOM 1613 C C . THR B 1 14 ? -44.75 32.031 -53.094 1 41.41 14 THR B C 1
ATOM 1615 O O . THR B 1 14 ? -45.031 31.688 -51.938 1 41.41 14 THR B O 1
ATOM 1618 N N . PHE B 1 15 ? -43.875 31.312 -53.781 1 39.22 15 PHE B N 1
ATOM 1619 C CA . PHE B 1 15 ? -43.406 30.141 -53.031 1 39.22 15 PHE B CA 1
ATOM 1620 C C . PHE B 1 15 ? -42.625 30.562 -51.812 1 39.22 15 PHE B C 1
ATOM 1622 O O . PHE B 1 15 ? -42.156 29.703 -51.031 1 39.22 15 PHE B O 1
ATOM 1629 N N . SER B 1 16 ? -42.312 31.875 -51.688 1 38.16 16 SER B N 1
ATOM 1630 C CA . SER B 1 16 ? -41.188 32.125 -50.781 1 38.16 16 SER B CA 1
ATOM 1631 C C . SER B 1 16 ? -41.594 31.891 -49.312 1 38.16 16 SER B C 1
ATOM 1633 O O . SER B 1 16 ? -40.812 32.094 -48.406 1 38.16 16 SER B O 1
ATOM 1635 N N . ILE B 1 17 ? -42.906 31.969 -49.094 1 38.38 17 ILE B N 1
ATOM 1636 C CA . ILE B 1 17 ? -43.031 32.375 -47.688 1 38.38 17 ILE B CA 1
ATOM 1637 C C . ILE B 1 17 ? -42.594 31.234 -46.781 1 38.38 17 ILE B C 1
ATOM 1639 O O . ILE B 1 17 ? -42.281 31.469 -45.594 1 38.38 17 ILE B O 1
ATOM 1643 N N . LEU B 1 18 ? -42.906 30 -47.25 1 34.31 18 LEU B N 1
ATOM 1644 C CA . LEU B 1 18 ? -43.25 29.156 -46.094 1 34.31 18 LEU B CA 1
ATOM 1645 C C . LEU B 1 18 ? -42.031 28.984 -45.188 1 34.31 18 LEU B C 1
ATOM 1647 O O . LEU B 1 18 ? -42.219 28.703 -44 1 34.31 18 LEU B O 1
ATOM 1651 N N . ILE B 1 19 ? -40.844 28.859 -45.781 1 36.25 19 ILE B N 1
ATOM 1652 C CA . ILE B 1 19 ? -40.031 27.875 -45.062 1 36.25 19 ILE B CA 1
ATOM 1653 C C . ILE B 1 19 ? -39.562 28.453 -43.75 1 36.25 19 ILE B C 1
ATOM 1655 O O . ILE B 1 19 ? -38.719 27.875 -43.062 1 36.25 19 ILE B O 1
ATOM 1659 N N . LEU B 1 20 ? -40.031 29.609 -43.375 1 36.03 20 LEU B N 1
ATOM 1660 C CA . LEU B 1 20 ? -39.188 30.141 -42.312 1 36.03 20 LEU B CA 1
ATOM 1661 C C . LEU B 1 20 ? -39.281 29.297 -41.062 1 36.03 20 LEU B C 1
ATOM 1663 O O . LEU B 1 20 ? -38.812 29.688 -40 1 36.03 20 LEU B O 1
ATOM 1667 N N . SER B 1 21 ? -40.281 28.359 -41.031 1 40.03 21 SER B N 1
ATOM 1668 C CA . SER B 1 21 ? -40.438 28 -39.625 1 40.03 21 SER B CA 1
ATOM 1669 C C . SER B 1 21 ? -39.188 27.344 -39.062 1 40.03 21 SER B C 1
ATOM 1671 O O . SER B 1 21 ? -38.969 26.141 -39.25 1 40.03 21 SER B O 1
ATOM 1673 N N . ALA B 1 22 ? -38 27.859 -39.375 1 34.22 22 ALA B N 1
ATOM 1674 C CA . ALA B 1 22 ? -36.812 27.125 -38.906 1 34.22 22 ALA B CA 1
ATOM 1675 C C . ALA B 1 22 ? -36.969 26.719 -37.438 1 34.22 22 ALA B C 1
ATOM 1677 O O . ALA B 1 22 ? -37.781 27.297 -36.719 1 34.22 22 ALA B O 1
ATOM 1678 N N . CYS B 1 23 ? -35.969 25.734 -36.969 1 37.06 23 CYS B N 1
ATOM 1679 C CA . CYS B 1 23 ? -35.469 24.844 -35.906 1 37.06 23 CYS B CA 1
ATOM 1680 C C . CYS B 1 23 ? -35.188 25.625 -34.625 1 37.06 23 CYS B C 1
ATOM 1682 O O . CYS B 1 23 ? -34.312 26.5 -34.625 1 37.06 23 CYS B O 1
ATOM 1684 N N . ASP B 1 24 ? -36.219 26.172 -34 1 34.22 24 ASP B N 1
ATOM 1685 C CA . ASP B 1 24 ? -35.844 26.531 -32.625 1 34.22 24 ASP B CA 1
ATOM 1686 C C . ASP B 1 24 ? -35.031 25.422 -31.953 1 34.22 24 ASP B C 1
ATOM 1688 O O . ASP B 1 24 ? -35.562 24.344 -31.656 1 34.22 24 ASP B O 1
ATOM 1692 N N . LYS B 1 25 ? -33.875 24.938 -32.531 1 30.67 25 LYS B N 1
ATOM 1693 C CA . LYS B 1 25 ? -33.062 24.094 -31.641 1 30.67 25 LYS B CA 1
ATOM 1694 C C . LYS B 1 25 ? -32.844 24.781 -30.281 1 30.67 25 LYS B C 1
ATOM 1696 O O . LYS B 1 25 ? -32.281 25.859 -30.203 1 30.67 25 LYS B O 1
ATOM 1701 N N . LYS B 1 26 ? -33.906 24.781 -29.406 1 33.25 26 LYS B N 1
ATOM 1702 C CA . LYS B 1 26 ? -33.594 24.969 -27.984 1 33.25 26 LYS B CA 1
ATOM 1703 C C . LYS B 1 26 ? -32.25 24.391 -27.625 1 33.25 26 LYS B C 1
ATOM 1705 O O . LYS B 1 26 ? -31.969 23.219 -27.906 1 33.25 26 LYS B O 1
ATOM 1710 N N . ASP B 1 27 ? -31.219 25.172 -27.641 1 35.97 27 ASP B N 1
ATOM 1711 C CA . ASP B 1 27 ? -29.906 24.922 -27.031 1 35.97 27 ASP B CA 1
ATOM 1712 C C . ASP B 1 27 ? -30.062 24.281 -25.656 1 35.97 27 ASP B C 1
ATOM 1714 O O . ASP B 1 27 ? -30.516 24.922 -24.719 1 35.97 27 ASP B O 1
ATOM 1718 N N . ASN B 1 28 ? -30.75 23.188 -25.578 1 37.69 28 ASN B N 1
ATOM 1719 C CA . ASN B 1 28 ? -30.609 22.391 -24.359 1 37.69 28 ASN B CA 1
ATOM 1720 C C . ASN B 1 28 ? -29.156 22.328 -23.906 1 37.69 28 ASN B C 1
ATOM 1722 O O . ASN B 1 28 ? -28.516 21.281 -24.031 1 37.69 28 ASN B O 1
ATOM 1726 N N . LEU B 1 29 ? -28.391 23.172 -24.5 1 38.16 29 LEU B N 1
ATOM 1727 C CA . LEU B 1 29 ? -27.047 23.062 -23.953 1 38.16 29 LEU B CA 1
ATOM 1728 C C . LEU B 1 29 ? -27.047 23.266 -22.438 1 38.16 29 LEU B C 1
ATOM 1730 O O . LEU B 1 29 ? -25.984 23.359 -21.828 1 38.16 29 LEU B O 1
ATOM 1734 N N . SER B 1 30 ? -28.078 23.953 -21.953 1 39.16 30 SER B N 1
ATOM 1735 C CA . SER B 1 30 ? -27.844 24.156 -20.531 1 39.16 30 SER B CA 1
ATOM 1736 C C . SER B 1 30 ? -27.797 22.828 -19.781 1 39.16 30 SER B C 1
ATOM 1738 O O . SER B 1 30 ? -28.828 22.328 -19.328 1 39.16 30 SER B O 1
ATOM 1740 N N . ILE B 1 31 ? -27.141 21.891 -20.344 1 46.53 31 ILE B N 1
ATOM 1741 C CA . ILE B 1 31 ? -26.781 20.938 -19.297 1 46.53 31 ILE B CA 1
ATOM 1742 C C . ILE B 1 31 ? -26.516 21.688 -17.984 1 46.53 31 ILE B C 1
ATOM 1744 O O . ILE B 1 31 ? -25.609 22.531 -17.922 1 46.53 31 ILE B O 1
ATOM 1748 N N . ASN B 1 32 ? -27.438 21.828 -17.125 1 48.16 32 ASN B N 1
ATOM 1749 C CA . ASN B 1 32 ? -27.328 22.484 -15.828 1 48.16 32 ASN B CA 1
ATOM 1750 C C . ASN B 1 32 ? -25.984 22.188 -15.164 1 48.16 32 ASN B C 1
ATOM 1752 O O . ASN B 1 32 ? -25.531 21.047 -15.18 1 48.16 32 ASN B O 1
ATOM 1756 N N . ASN B 1 33 ? -25.141 23.25 -14.93 1 56.31 33 ASN B N 1
ATOM 1757 C CA . ASN B 1 33 ? -23.891 23.234 -14.18 1 56.31 33 ASN B CA 1
ATOM 1758 C C . ASN B 1 33 ? -23.891 22.156 -13.094 1 56.31 33 ASN B C 1
ATOM 1760 O O . ASN B 1 33 ? -22.859 21.531 -12.828 1 56.31 33 ASN B O 1
ATOM 1764 N N . ASN B 1 34 ? -25.078 21.906 -12.609 1 54.97 34 ASN B N 1
ATOM 1765 C CA . ASN B 1 34 ? -25.203 20.891 -11.57 1 54.97 34 ASN B CA 1
ATOM 1766 C C . ASN B 1 34 ? -25.016 19.484 -12.125 1 54.97 34 ASN B C 1
ATOM 1768 O O . ASN B 1 34 ? -24.422 18.625 -11.477 1 54.97 34 ASN B O 1
ATOM 1772 N N . GLU B 1 35 ? -25.641 19.297 -13.352 1 58.12 35 GLU B N 1
ATOM 1773 C CA . GLU B 1 35 ? -25.516 17.984 -13.953 1 58.12 35 GLU B CA 1
ATOM 1774 C C . GLU B 1 35 ? -24.078 17.719 -14.406 1 58.12 35 GLU B C 1
ATOM 1776 O O . GLU B 1 35 ? -23.578 16.609 -14.266 1 58.12 35 GLU B O 1
ATOM 1781 N N . LYS B 1 36 ? -23.391 18.578 -14.953 1 56.09 36 LYS B N 1
ATOM 1782 C CA . LYS B 1 36 ? -21.984 18.484 -15.336 1 56.09 36 LYS B CA 1
ATOM 1783 C C . LYS B 1 36 ? -21.094 18.219 -14.125 1 56.09 36 LYS B C 1
ATOM 1785 O O . LYS B 1 36 ? -20.156 17.438 -14.195 1 56.09 36 LYS B O 1
ATOM 1790 N N . GLU B 1 37 ? -21.422 19 -13.078 1 52.5 37 GLU B N 1
ATOM 1791 C CA . GLU B 1 37 ? -20.703 18.766 -11.828 1 52.5 37 GLU B CA 1
ATOM 1792 C C . GLU B 1 37 ? -20.891 17.328 -11.336 1 52.5 37 GLU B C 1
ATOM 1794 O O . GLU B 1 37 ? -19.953 16.703 -10.828 1 52.5 37 GLU B O 1
ATOM 1799 N N . LYS B 1 38 ? -22.078 16.891 -11.469 1 54.62 38 LYS B N 1
ATOM 1800 C CA . LYS B 1 38 ? -22.391 15.531 -11.062 1 54.62 38 LYS B CA 1
ATOM 1801 C C . LYS B 1 38 ? -21.688 14.516 -11.977 1 54.62 38 LYS B C 1
ATOM 1803 O O . LYS B 1 38 ? -21.188 13.492 -11.508 1 54.62 38 LYS B O 1
ATOM 1808 N N . ILE B 1 39 ? -21.672 14.758 -13.258 1 51.53 39 ILE B N 1
ATOM 1809 C CA . ILE B 1 39 ? -21.047 13.859 -14.211 1 51.53 39 ILE B CA 1
ATOM 1810 C C . ILE B 1 39 ? -19.531 13.867 -14 1 51.53 39 ILE B C 1
ATOM 1812 O O . ILE B 1 39 ? -18.891 12.812 -14.039 1 51.53 39 ILE B O 1
ATOM 1816 N N . ILE B 1 40 ? -18.969 15.008 -13.773 1 53.16 40 ILE B N 1
ATOM 1817 C CA . ILE B 1 40 ? -17.547 15.125 -13.508 1 53.16 40 ILE B CA 1
ATOM 1818 C C . ILE B 1 40 ? -17.203 14.43 -12.188 1 53.16 40 ILE B C 1
ATOM 1820 O O . ILE B 1 40 ? -16.203 13.719 -12.094 1 53.16 40 ILE B O 1
ATOM 1824 N N . ALA B 1 41 ? -18 14.68 -11.141 1 53.91 41 ALA B N 1
ATOM 1825 C CA . ALA B 1 41 ? -17.828 13.992 -9.867 1 53.91 41 ALA B CA 1
ATOM 1826 C C . ALA B 1 41 ? -17.938 12.477 -10.039 1 53.91 41 ALA B C 1
ATOM 1828 O O . ALA B 1 41 ? -17.141 11.719 -9.477 1 53.91 41 ALA B O 1
ATOM 1829 N N . LEU B 1 42 ? -18.891 12.094 -10.734 1 52.19 42 LEU B N 1
ATOM 1830 C CA . LEU B 1 42 ? -19.094 10.68 -11 1 52.19 42 LEU B CA 1
ATOM 1831 C C . LEU B 1 42 ? -17.922 10.094 -11.773 1 52.19 42 LEU B C 1
ATOM 1833 O O . LEU B 1 42 ? -17.469 8.984 -11.492 1 52.19 42 LEU B O 1
ATOM 1837 N N . SER B 1 43 ? -17.406 10.867 -12.719 1 54.62 43 SER B N 1
ATOM 1838 C CA . SER B 1 43 ? -16.281 10.414 -13.516 1 54.62 43 SER B CA 1
ATOM 1839 C C . SER B 1 43 ? -15.008 10.336 -12.664 1 54.62 43 SER B C 1
ATOM 1841 O O . SER B 1 43 ? -14.242 9.375 -12.781 1 54.62 43 SER B O 1
ATOM 1843 N N . LYS B 1 44 ? -14.789 11.383 -11.883 1 55.34 44 LYS B N 1
ATOM 1844 C CA . LYS B 1 44 ? -13.625 11.375 -10.992 1 55.34 44 LYS B CA 1
ATOM 1845 C C . LYS B 1 44 ? -13.703 10.219 -10 1 55.34 44 LYS B C 1
ATOM 1847 O O . LYS B 1 44 ? -12.688 9.594 -9.695 1 55.34 44 LYS B O 1
ATOM 1852 N N . GLU B 1 45 ? -14.984 10.031 -9.555 1 58.16 45 GLU B N 1
ATOM 1853 C CA . GLU B 1 45 ? -15.18 8.898 -8.648 1 58.16 45 GLU B CA 1
ATOM 1854 C C . GLU B 1 45 ? -14.844 7.582 -9.336 1 58.16 45 GLU B C 1
ATOM 1856 O O . GLU B 1 45 ? -14.211 6.707 -8.742 1 58.16 45 GLU B O 1
ATOM 1861 N N . THR B 1 46 ? -15.25 7.398 -10.578 1 61.31 46 THR B N 1
ATOM 1862 C CA . THR B 1 46 ? -15 6.152 -11.305 1 61.31 46 THR B CA 1
ATOM 1863 C C . THR B 1 46 ? -13.508 5.977 -11.578 1 61.31 46 THR B C 1
ATOM 1865 O O . THR B 1 46 ? -12.992 4.859 -11.516 1 61.31 46 THR B O 1
ATOM 1868 N N . ASP B 1 47 ? -12.867 7.102 -11.711 1 75.06 47 ASP B N 1
ATOM 1869 C CA . ASP B 1 47 ? -11.445 7.031 -12.047 1 75.06 47 ASP B CA 1
ATOM 1870 C C . ASP B 1 47 ? -10.617 6.668 -10.82 1 75.06 47 ASP B C 1
ATOM 1872 O O . ASP B 1 47 ? -9.477 6.219 -10.945 1 75.06 47 ASP B O 1
ATOM 1876 N N . ASN B 1 48 ? -11.289 6.594 -9.664 1 89.62 48 ASN B N 1
ATOM 1877 C CA . ASN B 1 48 ? -10.578 6.363 -8.414 1 89.62 48 ASN B CA 1
ATOM 1878 C C . ASN B 1 48 ? -10.664 4.898 -7.984 1 89.62 48 ASN B C 1
ATOM 1880 O O . ASN B 1 48 ? -10.062 4.504 -6.984 1 89.62 48 ASN B O 1
ATOM 1884 N N . LEU B 1 49 ? -11.352 4.156 -8.727 1 91.88 49 LEU B N 1
ATOM 1885 C CA . LEU B 1 49 ? -11.523 2.762 -8.336 1 91.88 49 LEU B CA 1
ATOM 1886 C C . LEU B 1 49 ? -10.633 1.848 -9.172 1 91.88 49 LEU B C 1
ATOM 1888 O O . LEU B 1 49 ? -10.531 2.014 -10.391 1 91.88 49 LEU B O 1
ATOM 1892 N N . LEU B 1 50 ? -9.891 1.063 -8.461 1 91.81 50 LEU B N 1
ATOM 1893 C CA . LEU B 1 50 ? -9.102 -0.005 -9.062 1 91.81 50 LEU B CA 1
ATOM 1894 C C . LEU B 1 50 ? -9.773 -1.358 -8.859 1 91.81 50 LEU B C 1
ATOM 1896 O O . LEU B 1 50 ? -9.93 -1.815 -7.727 1 91.81 50 LEU B O 1
ATOM 1900 N N . ASP B 1 51 ? -10.297 -1.926 -9.992 1 94.38 51 ASP B N 1
ATOM 1901 C CA . ASP B 1 51 ? -10.875 -3.266 -9.945 1 94.38 51 ASP B CA 1
ATOM 1902 C C . ASP B 1 51 ? -9.797 -4.332 -10.133 1 94.38 51 ASP B C 1
ATOM 1904 O O . ASP B 1 51 ? -9.188 -4.426 -11.195 1 94.38 51 ASP B O 1
ATOM 1908 N N . LEU B 1 52 ? -9.516 -5.125 -9.125 1 97.19 52 LEU B N 1
ATOM 1909 C CA . LEU B 1 52 ? -8.477 -6.148 -9.172 1 97.19 52 LEU B CA 1
ATOM 1910 C C . LEU B 1 52 ? -9.086 -7.543 -9.258 1 97.19 52 LEU B C 1
ATOM 1912 O O . LEU B 1 52 ? -10.094 -7.828 -8.602 1 97.19 52 LEU B O 1
ATOM 1916 N N . ASN B 1 53 ? -8.5 -8.367 -10.086 1 98.12 53 ASN B N 1
ATOM 1917 C CA . ASN B 1 53 ? -8.836 -9.789 -10.148 1 98.12 53 ASN B CA 1
ATOM 1918 C C . ASN B 1 53 ? -7.855 -10.625 -9.336 1 98.12 53 ASN B C 1
ATOM 1920 O O . ASN B 1 53 ? -6.676 -10.727 -9.68 1 98.12 53 ASN B O 1
ATOM 1924 N N . ILE B 1 54 ? -8.375 -11.188 -8.273 1 98.75 54 ILE B N 1
ATOM 1925 C CA . ILE B 1 54 ? -7.551 -12.039 -7.414 1 98.75 54 ILE B CA 1
ATOM 1926 C C . ILE B 1 54 ? -7.93 -13.5 -7.617 1 98.75 54 ILE B C 1
ATOM 1928 O O . ILE B 1 54 ? -9.109 -13.859 -7.574 1 98.75 54 ILE B O 1
ATOM 1932 N N . TYR B 1 55 ? -6.941 -14.359 -7.852 1 98.75 55 TYR B N 1
ATOM 1933 C CA . TYR B 1 55 ? -7.219 -15.758 -8.18 1 98.75 55 TYR B CA 1
ATOM 1934 C C . TYR B 1 55 ? -6.938 -16.656 -6.984 1 98.75 55 TYR B C 1
ATOM 1936 O O . TYR B 1 55 ? -5.867 -16.594 -6.375 1 98.75 55 TYR B O 1
ATOM 1944 N N . PHE B 1 56 ? -7.926 -17.5 -6.723 1 98.69 56 PHE B N 1
ATOM 1945 C CA . PHE B 1 56 ? -7.832 -18.438 -5.605 1 98.69 56 PHE B CA 1
ATOM 1946 C C . PHE B 1 56 ? -8.141 -19.859 -6.059 1 98.69 56 PHE B C 1
ATOM 1948 O O . PHE B 1 56 ? -8.555 -20.078 -7.199 1 98.69 56 PHE B O 1
ATOM 1955 N N . ASN B 1 57 ? -7.797 -20.734 -5.152 1 98 57 ASN B N 1
ATOM 1956 C CA . ASN B 1 57 ? -8.18 -22.125 -5.367 1 98 57 ASN B CA 1
ATOM 1957 C C . ASN B 1 57 ? -9.695 -22.297 -5.387 1 98 57 ASN B C 1
ATOM 1959 O O . ASN B 1 57 ? -10.383 -21.875 -4.457 1 98 57 ASN B O 1
ATOM 1963 N N . SER B 1 58 ? -10.164 -22.953 -6.367 1 97.38 58 SER B N 1
ATOM 1964 C CA . SER B 1 58 ? -11.609 -23.156 -6.477 1 97.38 58 SER B CA 1
ATOM 1965 C C . SER B 1 58 ? -11.953 -24.625 -6.57 1 97.38 58 SER B C 1
ATOM 1967 O O . SER B 1 58 ? -13.117 -24.984 -6.773 1 97.38 58 SER B O 1
ATOM 1969 N N . SER B 1 59 ? -10.977 -25.438 -6.504 1 95.81 59 SER B N 1
ATOM 1970 C CA . SER B 1 59 ? -11.227 -26.875 -6.633 1 95.81 59 SER B CA 1
ATOM 1971 C C . SER B 1 59 ? -11.781 -27.453 -5.336 1 95.81 59 SER B C 1
ATOM 1973 O O . SER B 1 59 ? -11.297 -27.141 -4.25 1 95.81 59 SER B O 1
ATOM 1975 N N . LYS B 1 60 ? -12.773 -28.312 -5.43 1 91.56 60 LYS B N 1
ATOM 1976 C CA . LYS B 1 60 ? -13.273 -29.078 -4.293 1 91.56 60 LYS B CA 1
ATOM 1977 C C . LYS B 1 60 ? -12.531 -30.406 -4.156 1 91.56 60 LYS B C 1
ATOM 1979 O O . LYS B 1 60 ? -12.586 -31.047 -3.107 1 91.56 60 LYS B O 1
ATOM 1984 N N . ASP B 1 61 ? -11.859 -30.812 -5.254 1 92.94 61 ASP B N 1
ATOM 1985 C CA . ASP B 1 61 ? -11.055 -32.031 -5.32 1 92.94 61 ASP B CA 1
ATOM 1986 C C . ASP B 1 61 ? -9.578 -31.734 -5.078 1 92.94 61 ASP B C 1
ATOM 1988 O O . ASP B 1 61 ? -8.945 -31.016 -5.863 1 92.94 61 ASP B O 1
ATOM 1992 N N . PRO B 1 62 ? -8.977 -32.375 -4.07 1 90.38 62 PRO B N 1
ATOM 1993 C CA . PRO B 1 62 ? -7.57 -32.094 -3.76 1 90.38 62 PRO B CA 1
ATOM 1994 C C . PRO B 1 62 ? -6.617 -32.562 -4.848 1 90.38 62 PRO B C 1
ATOM 1996 O O . PRO B 1 62 ? -5.434 -32.219 -4.844 1 90.38 62 PRO B O 1
ATOM 1999 N N . ASN B 1 63 ? -7.109 -33.281 -5.793 1 93.62 63 ASN B N 1
ATOM 2000 C CA . ASN B 1 63 ? -6.262 -33.844 -6.832 1 93.62 63 ASN B CA 1
ATOM 2001 C C . ASN B 1 63 ? -6.426 -33.125 -8.156 1 93.62 63 ASN B C 1
ATOM 2003 O O . ASN B 1 63 ? -5.973 -33.594 -9.195 1 93.62 63 ASN B O 1
ATOM 2007 N N . THR B 1 64 ? -7.082 -32.031 -8.102 1 95.56 64 THR B N 1
ATOM 2008 C CA . THR B 1 64 ? -7.293 -31.25 -9.32 1 95.56 64 THR B CA 1
ATOM 2009 C C . THR B 1 64 ? -6.918 -29.797 -9.109 1 95.56 64 THR B C 1
ATOM 2011 O O . THR B 1 64 ? -7.102 -29.25 -8.016 1 95.56 64 THR B O 1
ATOM 2014 N N . VAL B 1 65 ? -6.344 -29.234 -10.141 1 96.88 65 VAL B N 1
ATOM 2015 C CA . VAL B 1 65 ? -5.984 -27.828 -10.109 1 96.88 65 VAL B CA 1
ATOM 2016 C C . VAL B 1 65 ? -7.098 -27 -10.75 1 96.88 65 VAL B C 1
ATOM 2018 O O . VAL B 1 65 ? -7.422 -27.188 -11.93 1 96.88 65 VAL B O 1
ATOM 2021 N N . GLU B 1 66 ? -7.738 -26.141 -10 1 97.44 66 GLU B N 1
ATOM 2022 C CA . GLU B 1 66 ? -8.719 -25.188 -10.492 1 97.44 66 GLU B CA 1
ATOM 2023 C C . GLU B 1 66 ? -8.625 -23.859 -9.727 1 97.44 66 GLU B C 1
ATOM 2025 O O . GLU B 1 66 ? -8.555 -23.859 -8.5 1 97.44 66 GLU B O 1
ATOM 2030 N N . ILE B 1 67 ? -8.539 -22.766 -10.516 1 97.94 67 ILE B N 1
ATOM 2031 C CA . ILE B 1 67 ? -8.547 -21.453 -9.883 1 97.94 67 ILE B CA 1
ATOM 2032 C C . ILE B 1 67 ? -9.719 -20.625 -10.406 1 97.94 67 ILE B C 1
ATOM 2034 O O . ILE B 1 67 ? -10.172 -20.828 -11.531 1 97.94 67 ILE B O 1
ATOM 2038 N N . SER B 1 68 ? -10.211 -19.75 -9.57 1 97.81 68 SER B N 1
ATOM 2039 C CA . SER B 1 68 ? -11.25 -18.797 -9.953 1 97.81 68 SER B CA 1
ATOM 2040 C C . SER B 1 68 ? -10.938 -17.391 -9.445 1 97.81 68 SER B C 1
ATOM 2042 O O . SER B 1 68 ? -10.258 -17.234 -8.43 1 97.81 68 SER B O 1
ATOM 2044 N N . LYS B 1 69 ? -11.469 -16.484 -10.188 1 97.25 69 LYS B N 1
ATOM 2045 C CA . LYS B 1 69 ? -11.18 -15.094 -9.883 1 97.25 69 LYS B CA 1
ATOM 2046 C C . LYS B 1 69 ? -12.211 -14.516 -8.922 1 97.25 69 LYS B C 1
ATOM 2048 O O . LYS B 1 69 ? -13.398 -14.859 -8.992 1 97.25 69 LYS B O 1
ATOM 2053 N N .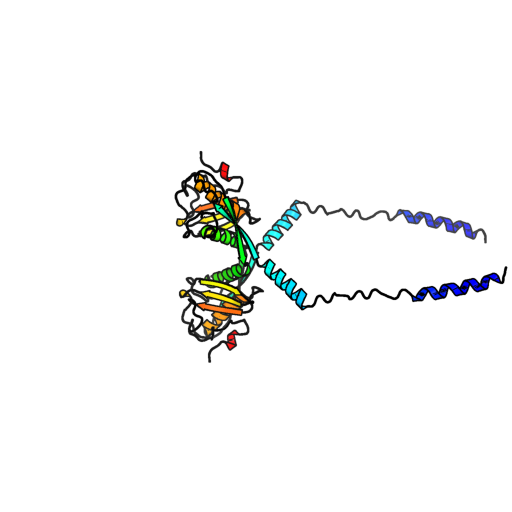 GLU B 1 70 ? -11.82 -13.797 -8.062 1 97.81 70 GLU B N 1
ATOM 2054 C CA . GLU B 1 70 ? -12.633 -12.914 -7.238 1 97.81 70 GLU B CA 1
ATOM 2055 C C . GLU B 1 70 ? -12.25 -11.453 -7.441 1 97.81 70 GLU B C 1
ATOM 2057 O O . GLU B 1 70 ? -11.07 -11.094 -7.359 1 97.81 70 GLU B O 1
ATOM 2062 N N . SER B 1 71 ? -13.242 -10.625 -7.727 1 96.25 71 SER B N 1
ATOM 2063 C CA . SER B 1 71 ? -12.992 -9.203 -7.941 1 96.25 71 SER B CA 1
ATOM 2064 C C . SER B 1 71 ? -12.906 -8.453 -6.617 1 96.25 71 SER B C 1
ATOM 2066 O O . SER B 1 71 ? -13.688 -8.711 -5.699 1 96.25 71 SER B O 1
ATOM 2068 N N . ARG B 1 72 ? -11.922 -7.594 -6.574 1 95.75 72 ARG B N 1
ATOM 2069 C CA . ARG B 1 72 ? -11.75 -6.695 -5.438 1 95.75 72 ARG B CA 1
ATOM 2070 C C . ARG B 1 72 ? -11.656 -5.242 -5.895 1 95.75 72 ARG B C 1
ATOM 2072 O O . ARG B 1 72 ? -10.961 -4.934 -6.863 1 95.75 72 ARG B O 1
ATOM 2079 N N . ILE B 1 73 ? -12.453 -4.441 -5.188 1 94.94 73 ILE B N 1
ATOM 2080 C CA . ILE B 1 73 ? -12.406 -3.02 -5.516 1 94.94 73 ILE B CA 1
ATOM 2081 C C . ILE B 1 73 ? -11.531 -2.281 -4.508 1 94.94 73 ILE B C 1
ATOM 2083 O O . ILE B 1 73 ? -11.766 -2.355 -3.299 1 94.94 73 ILE B O 1
ATOM 2087 N N . ILE B 1 74 ? -10.516 -1.608 -5.059 1 94.5 74 ILE B N 1
ATOM 2088 C CA . ILE B 1 74 ? -9.609 -0.801 -4.25 1 94.5 74 ILE B CA 1
ATOM 2089 C C . ILE B 1 74 ? -9.789 0.676 -4.594 1 94.5 74 ILE B C 1
ATOM 2091 O O . ILE B 1 74 ? -9.914 1.038 -5.766 1 94.5 74 ILE B O 1
ATOM 2095 N N . LYS B 1 75 ? -9.844 1.468 -3.566 1 95.56 75 LYS B N 1
ATOM 2096 C CA . LYS B 1 75 ? -9.844 2.914 -3.77 1 95.56 75 LYS B CA 1
ATOM 2097 C C . LYS B 1 75 ? -8.422 3.445 -3.924 1 95.56 75 LYS B C 1
ATOM 2099 O O . LYS B 1 75 ? -7.676 3.531 -2.945 1 95.56 75 LYS B O 1
ATOM 2104 N N . LYS B 1 76 ? -8.062 3.902 -5.078 1 95.94 76 LYS B N 1
ATOM 2105 C CA . LYS B 1 76 ? -6.703 4.316 -5.406 1 95.94 76 LYS B CA 1
ATOM 2106 C C . LYS B 1 76 ? -6.234 5.441 -4.488 1 95.94 76 LYS B C 1
ATOM 2108 O O . LYS B 1 76 ? -5.113 5.41 -3.979 1 95.94 76 LYS B O 1
ATOM 2113 N N . ASP B 1 77 ? -7.113 6.379 -4.285 1 96.62 77 ASP B N 1
ATOM 2114 C CA . ASP B 1 77 ? -6.727 7.539 -3.486 1 96.62 77 ASP B CA 1
ATOM 2115 C C . ASP B 1 77 ? -6.438 7.141 -2.041 1 96.62 77 ASP B C 1
ATOM 2117 O O . ASP B 1 77 ? -5.57 7.73 -1.393 1 96.62 77 ASP B O 1
ATOM 2121 N N . GLU B 1 78 ? -7.156 6.18 -1.544 1 97.75 78 GLU B N 1
ATOM 2122 C CA . GLU B 1 78 ? -6.867 5.699 -0.197 1 97.75 78 GLU B CA 1
ATOM 2123 C C . GLU B 1 78 ? -5.52 4.98 -0.144 1 97.75 78 GLU B C 1
ATOM 2125 O O . GLU B 1 78 ? -4.766 5.133 0.818 1 97.75 78 GLU B O 1
ATOM 2130 N N . LEU B 1 79 ? -5.273 4.266 -1.201 1 96.75 79 LEU B N 1
ATOM 2131 C CA . LEU B 1 79 ? -3.977 3.6 -1.302 1 96.75 79 LEU B CA 1
ATOM 2132 C C . LEU B 1 79 ? -2.846 4.621 -1.347 1 96.75 79 LEU B C 1
ATOM 2134 O O . LEU B 1 79 ? -1.823 4.453 -0.678 1 96.75 79 LEU B O 1
ATOM 2138 N N . PHE B 1 80 ? -3.004 5.672 -2.039 1 97.38 80 PHE B N 1
ATOM 2139 C CA . PHE B 1 80 ? -2 6.723 -2.152 1 97.38 80 PHE B CA 1
ATOM 2140 C C . PHE B 1 80 ? -1.843 7.465 -0.832 1 97.38 80 PHE B C 1
ATOM 2142 O O . PHE B 1 80 ? -0.725 7.785 -0.423 1 97.38 80 PHE B O 1
ATOM 2149 N N . ALA B 1 81 ? -2.994 7.695 -0.196 1 98.62 81 ALA B N 1
ATOM 2150 C CA . ALA B 1 81 ? -2.947 8.352 1.107 1 98.62 81 ALA B CA 1
ATOM 2151 C C . ALA B 1 81 ? -2.145 7.531 2.109 1 98.62 81 ALA B C 1
ATOM 2153 O O . ALA B 1 81 ? -1.319 8.07 2.848 1 98.62 81 ALA B O 1
ATOM 2154 N N . GLU B 1 82 ? -2.424 6.25 2.084 1 98.5 82 GLU B N 1
ATOM 2155 C CA . GLU B 1 82 ? -1.658 5.363 2.955 1 98.5 82 GLU B CA 1
ATOM 2156 C C . GLU B 1 82 ? -0.168 5.422 2.631 1 98.5 82 GLU B C 1
ATOM 2158 O O . GLU B 1 82 ? 0.668 5.457 3.537 1 98.5 82 GLU B O 1
ATOM 2163 N N . THR B 1 83 ? 0.171 5.449 1.391 1 98.25 83 THR B N 1
ATOM 2164 C CA . THR B 1 83 ? 1.56 5.527 0.949 1 98.25 83 THR B CA 1
ATOM 2165 C C . THR B 1 83 ? 2.213 6.816 1.439 1 98.25 83 THR B C 1
ATOM 2167 O O . THR B 1 83 ? 3.342 6.797 1.936 1 98.25 83 THR B O 1
ATOM 2170 N N . ILE B 1 84 ? 1.498 7.879 1.352 1 98.81 84 ILE B N 1
ATOM 2171 C CA . ILE B 1 84 ? 1.995 9.18 1.79 1 98.81 84 ILE B CA 1
ATOM 2172 C C . ILE B 1 84 ? 2.32 9.133 3.281 1 98.81 84 ILE B C 1
ATOM 2174 O O . ILE B 1 84 ? 3.402 9.547 3.701 1 98.81 84 ILE B O 1
ATOM 2178 N N . ILE B 1 85 ? 1.435 8.609 4.098 1 98.88 85 ILE B N 1
ATOM 2179 C CA . ILE B 1 85 ? 1.643 8.547 5.539 1 98.88 85 ILE B CA 1
ATOM 2180 C C . ILE B 1 85 ? 2.818 7.629 5.855 1 98.88 85 ILE B C 1
ATOM 2182 O O . ILE B 1 85 ? 3.645 7.941 6.719 1 98.88 85 ILE B O 1
ATOM 2186 N N . ASN B 1 86 ? 2.875 6.543 5.137 1 98.38 86 ASN B N 1
ATOM 2187 C CA . ASN B 1 86 ? 4.012 5.652 5.348 1 98.38 86 ASN B CA 1
ATOM 2188 C C . ASN B 1 86 ? 5.332 6.348 5.031 1 98.38 86 ASN B C 1
ATOM 2190 O O . ASN B 1 86 ? 6.332 6.133 5.723 1 98.38 86 ASN B O 1
ATOM 2194 N N . GLU B 1 87 ? 5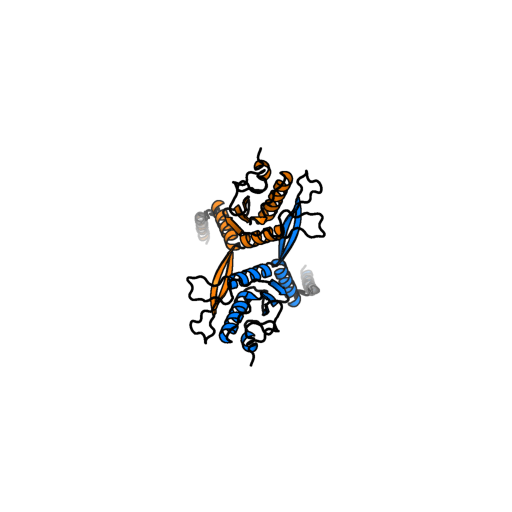.359 7.102 3.973 1 98.12 87 GLU B N 1
ATOM 2195 C CA . GLU B 1 87 ? 6.562 7.871 3.66 1 98.12 87 GLU B CA 1
ATOM 2196 C C . GLU B 1 87 ? 6.879 8.875 4.766 1 98.12 87 GLU B C 1
ATOM 2198 O O . GLU B 1 87 ? 8.047 9.094 5.09 1 98.12 87 GLU B O 1
ATOM 2203 N N . LEU B 1 88 ? 5.836 9.5 5.332 1 98.81 88 LEU B N 1
ATOM 2204 C CA . LEU B 1 88 ? 6.027 10.406 6.457 1 98.81 88 LEU B CA 1
ATOM 2205 C C . LEU B 1 88 ? 6.645 9.68 7.645 1 98.81 88 LEU B C 1
ATOM 2207 O O . LEU B 1 88 ? 7.562 10.195 8.289 1 98.81 88 LEU B O 1
ATOM 2211 N N . ILE B 1 89 ? 6.148 8.516 7.91 1 98.75 89 ILE B N 1
ATOM 2212 C CA . ILE B 1 89 ? 6.617 7.723 9.039 1 98.75 89 ILE B CA 1
ATOM 2213 C C . ILE B 1 89 ? 8.07 7.316 8.805 1 98.75 89 ILE B C 1
ATOM 2215 O O . ILE B 1 89 ? 8.883 7.348 9.734 1 98.75 89 ILE B O 1
ATOM 2219 N N . LYS B 1 90 ? 8.422 6.957 7.605 1 97.25 90 LYS B N 1
ATOM 2220 C CA . LYS B 1 90 ? 9.797 6.582 7.254 1 97.25 90 LYS B CA 1
ATOM 2221 C C . LYS B 1 90 ? 10.766 7.73 7.531 1 97.25 90 LYS B C 1
ATOM 2223 O O . LYS B 1 90 ? 11.93 7.5 7.859 1 97.25 90 LYS B O 1
ATOM 2228 N N . GLY B 1 91 ? 10.266 8.977 7.273 1 98.12 91 GLY B N 1
ATOM 2229 C CA . GLY B 1 91 ? 11.102 10.148 7.512 1 98.12 91 GLY B CA 1
ATOM 2230 C C . GLY B 1 91 ? 11.828 10.625 6.27 1 98.12 91 GLY B C 1
ATOM 2231 O O . GLY B 1 91 ? 11.75 9.992 5.215 1 98.12 91 GLY B O 1
ATOM 2232 N N . PRO B 1 92 ? 12.414 11.742 6.41 1 97.75 92 PRO B N 1
ATOM 2233 C CA . PRO B 1 92 ? 13.125 12.328 5.27 1 97.75 92 PRO B CA 1
ATOM 2234 C C . PRO B 1 92 ? 14.422 11.594 4.938 1 97.75 92 PRO B C 1
ATOM 2236 O O . PRO B 1 92 ? 14.875 10.758 5.719 1 97.75 92 PRO B O 1
ATOM 2239 N N . SER B 1 93 ? 14.906 11.914 3.719 1 94.38 93 SER B N 1
ATOM 2240 C CA . SER B 1 93 ? 16.203 11.375 3.314 1 94.38 93 SER B CA 1
ATOM 2241 C C . SER B 1 93 ? 17.312 11.875 4.223 1 94.38 93 SER B C 1
ATOM 2243 O O . SER B 1 93 ? 17.266 13 4.719 1 94.38 93 SER B O 1
ATOM 2245 N N . VAL B 1 94 ? 18.281 11.023 4.414 1 87.62 94 VAL B N 1
ATOM 2246 C CA . VAL B 1 94 ? 19.391 11.336 5.301 1 87.62 94 VAL B CA 1
ATOM 2247 C C . VAL B 1 94 ? 20.141 12.562 4.781 1 87.62 94 VAL B C 1
ATOM 2249 O O . VAL B 1 94 ? 20.672 13.352 5.562 1 87.62 94 VAL B O 1
ATOM 2252 N N . LYS B 1 95 ? 20.203 12.688 3.502 1 87.75 95 LYS B N 1
ATOM 2253 C CA . LYS B 1 95 ? 20.969 13.773 2.893 1 87.75 95 LYS B CA 1
ATOM 2254 C C . LYS B 1 95 ? 20.203 15.094 2.959 1 87.75 95 LYS B C 1
ATOM 2256 O O . LYS B 1 95 ? 20.75 16.141 2.615 1 87.75 95 LYS B O 1
ATOM 2261 N N . SER B 1 96 ? 19.062 15.008 3.471 1 86.06 96 SER B N 1
ATOM 2262 C CA . SER B 1 96 ? 18.266 16.234 3.523 1 86.06 96 SER B CA 1
ATOM 2263 C C . SER B 1 96 ? 18.469 16.969 4.844 1 86.06 96 SER B C 1
ATOM 2265 O O . SER B 1 96 ? 19.031 16.406 5.789 1 86.06 96 SER B O 1
ATOM 2267 N N . ASN B 1 97 ? 18.312 18.234 4.984 1 91.56 97 ASN B N 1
ATOM 2268 C CA . ASN B 1 97 ? 18.328 19.031 6.203 1 91.56 97 ASN B CA 1
ATOM 2269 C C . ASN B 1 97 ? 16.969 19.047 6.895 1 91.56 97 ASN B C 1
ATOM 2271 O O . ASN B 1 97 ? 16.672 19.953 7.664 1 91.56 97 ASN B O 1
ATOM 2275 N N . LEU B 1 98 ? 16.125 18.016 6.617 1 96.94 98 LEU B N 1
ATOM 2276 C CA . LEU B 1 98 ? 14.789 17.906 7.188 1 96.94 98 LEU B CA 1
ATOM 2277 C C . LEU B 1 98 ? 14.781 16.906 8.344 1 96.94 98 LEU B C 1
ATOM 2279 O O . LEU B 1 98 ? 15.68 16.078 8.461 1 96.94 98 LEU B O 1
ATOM 2283 N N . THR B 1 99 ? 13.812 17.047 9.203 1 96 99 THR B N 1
ATOM 2284 C CA . THR B 1 99 ? 13.727 16.156 10.359 1 96 99 THR B CA 1
ATOM 2285 C C . THR B 1 99 ? 12.383 15.43 10.375 1 96 99 THR B C 1
ATOM 2287 O O . THR B 1 99 ? 11.367 15.984 9.961 1 96 99 THR B O 1
ATOM 2290 N N . PRO B 1 100 ? 12.328 14.156 10.883 1 96.56 100 PRO B N 1
ATOM 2291 C CA . PRO B 1 100 ? 11.094 13.383 10.945 1 96.56 100 PRO B CA 1
ATOM 2292 C C . PRO B 1 100 ? 10.039 14.023 11.852 1 96.56 100 PRO B C 1
ATOM 2294 O O . PRO B 1 100 ? 10.383 14.758 12.781 1 96.56 100 PRO B O 1
ATOM 2297 N N . ILE B 1 101 ? 8.781 13.633 11.578 1 96.81 101 ILE B N 1
ATOM 2298 C CA . ILE B 1 101 ? 7.711 14.25 12.359 1 96.81 101 ILE B CA 1
ATOM 2299 C C . ILE B 1 101 ? 7.047 13.188 13.242 1 96.81 101 ILE B C 1
ATOM 2301 O O . ILE B 1 101 ? 6.309 13.523 14.172 1 96.81 101 ILE B O 1
ATOM 2305 N N . LEU B 1 102 ? 7.188 11.906 12.93 1 98.25 102 LEU B N 1
ATOM 2306 C CA . LEU B 1 102 ? 6.609 10.781 13.664 1 98.25 102 LEU B CA 1
ATOM 2307 C C . LEU B 1 102 ? 7.668 9.727 13.969 1 98.25 102 LEU B C 1
ATOM 2309 O O . LEU B 1 102 ? 8.648 9.602 13.234 1 98.25 102 LEU B O 1
ATOM 2313 N N . PRO B 1 103 ? 7.453 9 15.055 1 98.25 103 PRO B N 1
ATOM 2314 C CA . PRO B 1 103 ? 8.344 7.863 15.312 1 98.25 103 PRO B CA 1
ATOM 2315 C C . PRO B 1 103 ? 8.312 6.82 14.195 1 98.25 103 PRO B C 1
ATOM 2317 O O . PRO B 1 103 ? 7.25 6.555 13.633 1 98.25 103 PRO B O 1
ATOM 2320 N N . LYS B 1 104 ? 9.453 6.145 13.984 1 97.88 104 LYS B N 1
ATOM 2321 C CA . LYS B 1 104 ? 9.609 5.211 12.875 1 97.88 104 LYS B CA 1
ATOM 2322 C C . LYS B 1 104 ? 8.758 3.959 13.094 1 97.88 104 LYS B C 1
ATOM 2324 O O . LYS B 1 104 ? 8.445 3.244 12.133 1 97.88 104 LYS B O 1
ATOM 2329 N N . ASN B 1 105 ? 8.461 3.674 14.312 1 98.12 105 ASN B N 1
ATOM 2330 C CA . ASN B 1 105 ? 7.707 2.459 14.602 1 98.12 105 ASN B CA 1
ATOM 2331 C C . ASN B 1 105 ? 6.203 2.717 14.586 1 98.12 105 ASN B C 1
ATOM 2333 O O . ASN B 1 105 ? 5.414 1.836 14.938 1 98.12 105 ASN B O 1
ATOM 2337 N N . THR B 1 106 ? 5.766 3.939 14.234 1 98.75 106 THR B N 1
ATOM 2338 C CA . THR B 1 106 ? 4.352 4.258 14.062 1 98.75 106 THR B CA 1
ATOM 2339 C C . THR B 1 106 ? 3.723 3.365 12.992 1 98.75 106 THR B C 1
ATOM 2341 O O . THR B 1 106 ? 4.375 3.016 12.008 1 98.75 106 THR B O 1
ATOM 2344 N N . ARG B 1 107 ? 2.469 3 13.18 1 98.44 107 ARG B N 1
ATOM 2345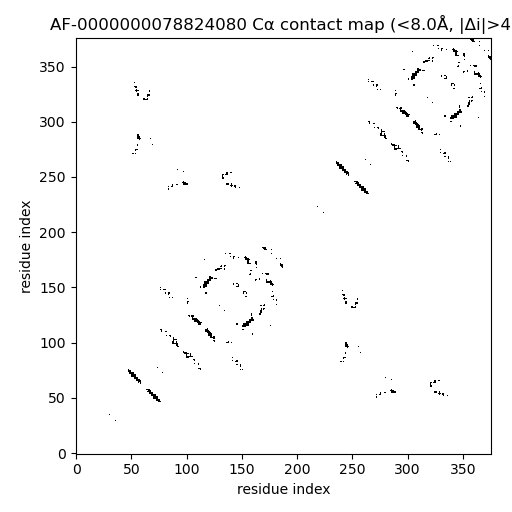 C CA . ARG B 1 107 ? 1.708 2.232 12.195 1 98.44 107 ARG B CA 1
ATOM 2346 C C . ARG B 1 107 ? 0.377 2.91 11.883 1 98.44 107 ARG B C 1
ATOM 2348 O O . ARG B 1 107 ? -0.18 3.615 12.727 1 98.44 107 ARG B O 1
ATOM 2355 N N . ILE B 1 108 ? -0.026 2.67 10.641 1 98.81 108 ILE B N 1
ATOM 2356 C CA . ILE B 1 108 ? -1.376 3.084 10.273 1 98.81 108 ILE B CA 1
ATOM 2357 C C . ILE B 1 108 ? -2.381 2.025 10.727 1 98.81 108 ILE B C 1
ATOM 2359 O O . ILE B 1 108 ? -2.316 0.875 10.289 1 98.81 108 ILE B O 1
ATOM 2363 N N . ILE B 1 109 ? -3.221 2.41 11.578 1 98.56 109 ILE B N 1
ATOM 2364 C CA . ILE B 1 109 ? -4.297 1.502 11.969 1 98.56 109 ILE B CA 1
ATOM 2365 C C . ILE B 1 109 ? -5.383 1.495 10.898 1 98.56 109 ILE B C 1
ATOM 2367 O O . ILE B 1 109 ? -5.859 0.431 10.492 1 98.56 109 ILE B O 1
ATOM 2371 N N . SER B 1 110 ? -5.746 2.643 10.422 1 98.44 110 SER B N 1
ATOM 2372 C CA . SER B 1 110 ? -6.727 2.723 9.344 1 98.44 110 SER B CA 1
ATOM 2373 C C . SER B 1 110 ? -6.594 4.031 8.57 1 98.44 110 SER B C 1
ATOM 2375 O O . SER B 1 110 ? -6.098 5.023 9.102 1 98.44 110 SER B O 1
ATOM 2377 N N . MET B 1 111 ? -6.961 4.07 7.324 1 98.69 111 MET B N 1
ATOM 2378 C CA . MET B 1 111 ? -7.031 5.207 6.406 1 98.69 111 MET B CA 1
ATOM 2379 C C . MET B 1 111 ? -8.25 5.094 5.492 1 98.69 111 MET B C 1
ATOM 2381 O O . MET B 1 111 ? -8.445 4.07 4.84 1 98.69 111 MET B O 1
ATOM 2385 N N . SER B 1 112 ? -9.109 6.055 5.449 1 98.38 112 SER B N 1
ATOM 2386 C CA . SER B 1 112 ? -10.258 6.109 4.551 1 98.38 112 SER B CA 1
ATOM 2387 C C . SER B 1 112 ? -10.555 7.539 4.113 1 98.38 112 SER B C 1
ATOM 2389 O O . SER B 1 112 ? -10.125 8.492 4.762 1 98.38 112 SER B O 1
ATOM 2391 N N . ILE B 1 113 ? -11.102 7.703 2.977 1 98.5 113 ILE B N 1
ATOM 2392 C CA . ILE B 1 113 ? -11.5 9.008 2.467 1 98.5 113 ILE B CA 1
ATOM 2393 C C . ILE B 1 113 ? -13.008 9.031 2.227 1 98.5 113 ILE B C 1
ATOM 2395 O O . ILE B 1 113 ? -13.539 8.18 1.512 1 98.5 113 ILE B O 1
ATOM 2399 N N . LYS B 1 114 ? -13.625 9.891 2.859 1 97.88 114 LYS B N 1
ATOM 2400 C CA . LYS B 1 114 ? -15.062 10.094 2.723 1 97.88 114 LYS B CA 1
ATOM 2401 C C . LYS B 1 114 ? -15.414 11.578 2.744 1 97.88 114 LYS B C 1
ATOM 2403 O O . LYS B 1 114 ? -14.922 12.328 3.594 1 97.88 114 LYS B O 1
ATOM 2408 N N . ASP B 1 115 ? -16.25 12.023 1.765 1 97.44 115 ASP B N 1
ATOM 2409 C CA . ASP B 1 115 ? -16.703 13.414 1.7 1 97.44 115 ASP B CA 1
ATOM 2410 C C . ASP B 1 115 ? -15.523 14.383 1.731 1 97.44 115 ASP B C 1
ATOM 2412 O O . ASP B 1 115 ? -15.539 15.359 2.48 1 97.44 115 ASP B O 1
ATOM 2416 N N . ASN B 1 116 ? -14.469 14.07 1.124 1 98 116 ASN B N 1
ATOM 2417 C CA . ASN B 1 116 ? -13.273 14.883 0.945 1 98 116 ASN B CA 1
ATOM 2418 C C . ASN B 1 116 ? -12.5 15.039 2.25 1 98 116 ASN B C 1
ATOM 2420 O O . ASN B 1 116 ? -11.711 15.977 2.406 1 98 116 ASN B O 1
ATOM 2424 N N . ILE B 1 117 ? -12.789 14.117 3.195 1 98.88 117 ILE B N 1
ATOM 2425 C CA . ILE B 1 117 ? -12.062 14.078 4.457 1 98.88 117 ILE B CA 1
ATOM 2426 C C . ILE B 1 117 ? -11.273 12.773 4.562 1 98.88 117 ILE B C 1
ATOM 2428 O O . ILE B 1 117 ? -11.828 11.695 4.344 1 98.88 117 ILE B O 1
ATOM 2432 N N . ALA B 1 118 ? -9.984 12.844 4.766 1 98.94 118 ALA B N 1
ATOM 2433 C CA . ALA B 1 118 ? -9.18 11.672 5.086 1 98.94 118 ALA B CA 1
ATOM 2434 C C . ALA B 1 118 ? -9.258 11.344 6.574 1 98.94 118 ALA B C 1
ATOM 2436 O O . ALA B 1 118 ? -8.93 12.18 7.418 1 98.94 118 ALA B O 1
ATOM 2437 N N . TYR B 1 119 ? -9.727 10.211 6.91 1 98.94 119 TYR B N 1
ATOM 2438 C CA . TYR B 1 119 ? -9.734 9.711 8.281 1 98.94 119 TYR B CA 1
ATOM 2439 C C . TYR B 1 119 ? -8.5 8.867 8.562 1 98.94 119 TYR B C 1
ATOM 2441 O O . TYR B 1 119 ? -8.398 7.727 8.109 1 98.94 119 TYR B O 1
ATOM 2449 N N . LEU B 1 120 ? -7.586 9.391 9.273 1 98.94 120 LEU B N 1
ATOM 2450 C CA . LEU B 1 120 ? -6.305 8.758 9.594 1 98.94 120 LEU B CA 1
ATOM 2451 C C . LEU B 1 120 ? -6.266 8.32 11.047 1 98.94 120 LEU B C 1
ATOM 2453 O O . LEU B 1 120 ? -6.422 9.133 11.953 1 98.94 120 LEU B O 1
ATOM 2457 N N . ASN B 1 121 ? -6.102 7.023 11.336 1 98.94 121 ASN B N 1
ATOM 2458 C CA . ASN B 1 121 ? -5.898 6.465 12.672 1 98.94 121 ASN B CA 1
ATOM 2459 C C . ASN B 1 121 ? -4.523 5.812 12.797 1 98.94 121 ASN B C 1
ATOM 2461 O O . ASN B 1 121 ? -4.219 4.855 12.086 1 98.94 121 ASN B O 1
ATOM 2465 N N . LEU B 1 122 ? -3.721 6.41 13.688 1 98.94 122 LEU B N 1
ATOM 2466 C CA . LEU B 1 122 ? -2.363 5.918 13.891 1 98.94 122 LEU B CA 1
ATOM 2467 C C . LEU B 1 122 ? -2.27 5.094 15.172 1 98.94 122 LEU B C 1
ATOM 2469 O O . LEU B 1 122 ? -3.164 5.152 16.016 1 98.94 122 LEU B O 1
ATOM 2473 N N . SER B 1 123 ? -1.249 4.395 15.219 1 98.75 123 SER B N 1
ATOM 2474 C CA . SER B 1 123 ? -1.004 3.562 16.391 1 98.75 123 SER B CA 1
ATOM 2475 C C . SER B 1 123 ? -0.514 4.398 17.562 1 98.75 123 SER B C 1
ATOM 2477 O O . SER B 1 123 ? -0.14 5.559 17.406 1 98.75 123 SER B O 1
ATOM 2479 N N . GLU B 1 124 ? -0.498 3.789 18.703 1 98.38 124 GLU B N 1
ATOM 2480 C CA . GLU B 1 124 ? -0.16 4.461 19.953 1 98.38 124 GLU B CA 1
ATOM 2481 C C . GLU B 1 124 ? 1.266 5.004 19.922 1 98.38 124 GLU B C 1
ATOM 2483 O O . GLU B 1 124 ? 1.571 6.004 20.578 1 98.38 124 GLU B O 1
ATOM 2488 N N . GLU B 1 125 ? 2.162 4.379 19.156 1 98.56 125 GLU B N 1
ATOM 2489 C CA . GLU B 1 125 ? 3.559 4.793 19.062 1 98.56 125 GLU B CA 1
ATOM 2490 C C . GLU B 1 125 ? 3.672 6.227 18.547 1 98.56 125 GLU B C 1
ATOM 2492 O O . GLU B 1 125 ? 4.672 6.902 18.797 1 98.56 125 GLU B O 1
ATOM 2497 N N . ALA B 1 126 ? 2.627 6.645 17.891 1 98.56 126 ALA B N 1
ATOM 2498 C CA . ALA B 1 126 ? 2.629 8 17.359 1 98.56 126 ALA B CA 1
ATOM 2499 C C . ALA B 1 126 ? 2.408 9.031 18.469 1 98.56 126 ALA B C 1
ATOM 2501 O O . ALA B 1 126 ? 2.686 10.219 18.281 1 98.56 126 ALA B O 1
ATOM 2502 N N . ASN B 1 127 ? 1.827 8.617 19.516 1 98.31 127 ASN B N 1
ATOM 2503 C CA . ASN B 1 127 ? 1.412 9.555 20.547 1 98.31 127 ASN B CA 1
ATOM 2504 C C . ASN B 1 127 ? 2.584 9.961 21.438 1 98.31 127 ASN B C 1
ATOM 2506 O O . ASN B 1 127 ? 2.631 9.594 22.609 1 98.31 127 ASN B O 1
ATOM 2510 N N . ILE B 1 128 ? 3.35 10.766 21.016 1 97.31 128 ILE B N 1
ATOM 2511 C CA . ILE B 1 128 ? 4.496 11.266 21.766 1 97.31 128 ILE B CA 1
ATOM 2512 C C . ILE B 1 128 ? 4.219 12.688 22.25 1 97.31 128 ILE B C 1
ATOM 2514 O O . ILE B 1 128 ? 3.436 13.414 21.641 1 97.31 128 ILE B O 1
ATOM 2518 N N . GLU B 1 129 ? 4.828 13.031 23.359 1 95.44 129 GLU B N 1
ATOM 2519 C CA . GLU B 1 129 ? 4.715 14.414 23.828 1 95.44 129 GLU B CA 1
ATOM 2520 C C . GLU B 1 129 ? 5.379 15.383 22.859 1 95.44 129 GLU B C 1
ATOM 2522 O O . GLU B 1 129 ? 6.453 15.094 22.328 1 95.44 129 GLU B O 1
ATOM 2527 N N . MET B 1 130 ? 4.715 16.516 22.688 1 94.69 130 MET B N 1
ATOM 2528 C CA . MET B 1 130 ? 5.203 17.531 21.75 1 94.69 130 MET B CA 1
ATOM 2529 C C . MET B 1 130 ? 4.973 18.922 22.312 1 94.69 130 MET B C 1
ATOM 2531 O O . MET B 1 130 ? 3.961 19.188 22.969 1 94.69 130 MET B O 1
ATOM 2535 N N . THR B 1 131 ? 5.977 19.828 22.047 1 95.25 131 THR B N 1
ATOM 2536 C CA . THR B 1 131 ? 5.68 21.25 22.25 1 95.25 131 THR B CA 1
ATOM 2537 C C . THR B 1 131 ? 4.59 21.703 21.281 1 95.25 131 THR B C 1
ATOM 2539 O O . THR B 1 131 ? 4.27 21.016 20.312 1 95.25 131 THR B O 1
ATOM 2542 N N . SER B 1 132 ? 4.043 22.844 21.516 1 96.12 132 SER B N 1
ATOM 2543 C CA . SER B 1 132 ? 3.037 23.406 20.625 1 96.12 132 SER B CA 1
ATOM 2544 C C . SER B 1 132 ? 3.59 23.594 19.219 1 96.12 132 SER B C 1
ATOM 2546 O O . SER B 1 132 ? 2.891 23.344 18.234 1 96.12 132 SER B O 1
ATOM 2548 N N . ILE B 1 133 ? 4.859 24.031 19.141 1 96.5 133 ILE B N 1
ATOM 2549 C CA . ILE B 1 133 ? 5.516 24.266 17.859 1 96.5 133 ILE B CA 1
ATOM 2550 C C . ILE B 1 133 ? 5.684 22.938 17.125 1 96.5 133 ILE B C 1
ATOM 2552 O O . ILE B 1 133 ? 5.363 22.844 15.93 1 96.5 133 ILE B O 1
ATOM 2556 N N . LYS B 1 134 ? 6.105 21.906 17.781 1 96.25 134 LYS B N 1
ATOM 2557 C CA . LYS B 1 134 ? 6.293 20.594 17.172 1 96.25 134 LYS B CA 1
ATOM 2558 C C . LYS B 1 134 ? 4.961 20 16.734 1 96.25 134 LYS B C 1
ATOM 2560 O O . LYS B 1 134 ? 4.879 19.375 15.672 1 96.25 134 LYS B O 1
ATOM 2565 N N . GLU B 1 135 ? 3.996 20.141 17.547 1 97.38 135 GLU B N 1
ATOM 2566 C CA . GLU B 1 135 ? 2.66 19.656 17.203 1 97.38 135 GLU B CA 1
ATOM 2567 C C . GLU B 1 135 ? 2.131 20.344 15.938 1 97.38 135 GLU B C 1
ATOM 2569 O O . GLU B 1 135 ? 1.584 19.688 15.055 1 97.38 135 GLU B O 1
ATOM 2574 N N . GLU B 1 136 ? 2.26 21.656 15.898 1 97.69 136 GLU B N 1
ATOM 2575 C CA . GLU B 1 136 ? 1.84 22.406 14.719 1 97.69 136 GLU B CA 1
ATOM 2576 C C . GLU B 1 136 ? 2.586 21.938 13.477 1 97.69 136 GLU B C 1
ATOM 2578 O O . GLU B 1 136 ? 1.988 21.766 12.406 1 97.69 136 GLU B O 1
ATOM 2583 N N . THR B 1 137 ? 3.887 21.734 13.625 1 98.12 137 THR B N 1
ATOM 2584 C CA . THR B 1 137 ? 4.711 21.266 12.516 1 98.12 137 THR B CA 1
ATOM 2585 C C . THR B 1 137 ? 4.23 19.891 12.031 1 98.12 137 THR B C 1
ATOM 2587 O O . THR B 1 137 ? 4.109 19.672 10.828 1 98.12 137 THR B O 1
ATOM 2590 N N . CYS B 1 138 ? 3.926 19 12.969 1 98.19 138 CYS B N 1
ATOM 2591 C CA . CYS B 1 138 ? 3.428 17.672 12.656 1 98.19 138 CYS B CA 1
ATOM 2592 C C . CYS B 1 138 ? 2.098 17.734 11.922 1 98.19 138 CYS B C 1
ATOM 2594 O O . CYS B 1 138 ? 1.919 17.094 10.891 1 98.19 138 CYS B O 1
ATOM 2596 N N . LEU B 1 139 ? 1.225 18.547 12.406 1 98.25 139 LEU B N 1
ATOM 2597 C CA . LEU B 1 139 ? -0.09 18.719 11.797 1 98.25 139 LEU B CA 1
ATOM 2598 C C . LEU B 1 139 ? 0.036 19.25 10.375 1 98.25 139 LEU B C 1
ATOM 2600 O O . LEU B 1 139 ? -0.589 18.719 9.453 1 98.25 139 LEU B O 1
ATOM 2604 N N . LYS B 1 140 ? 0.817 20.266 10.219 1 98.69 140 LYS B N 1
ATOM 2605 C CA . LYS B 1 140 ? 1.017 20.844 8.891 1 98.69 140 LYS B CA 1
ATOM 2606 C C . LYS B 1 140 ? 1.603 19.812 7.934 1 98.69 140 LYS B C 1
ATOM 2608 O O . LYS B 1 140 ? 1.158 19.703 6.789 1 98.69 140 LYS B O 1
ATOM 2613 N N . SER B 1 141 ? 2.602 19.078 8.422 1 98.88 141 SER B N 1
ATOM 2614 C CA . SER B 1 141 ? 3.238 18.062 7.59 1 98.88 141 SER B CA 1
ATOM 2615 C C . SER B 1 141 ? 2.223 17.047 7.094 1 98.88 141 SER B C 1
ATOM 2617 O O . SER B 1 141 ? 2.168 16.75 5.898 1 98.88 141 SER B O 1
ATOM 2619 N N . ILE B 1 142 ? 1.387 16.547 7.977 1 98.94 142 ILE B N 1
ATOM 2620 C CA . ILE B 1 142 ? 0.384 15.539 7.648 1 98.94 142 ILE B CA 1
ATOM 2621 C C . ILE B 1 142 ? -0.645 16.125 6.684 1 98.94 142 ILE B C 1
ATOM 2623 O O . ILE B 1 142 ? -0.898 15.57 5.617 1 98.94 142 ILE B O 1
ATOM 2627 N N . VAL B 1 143 ? -1.16 17.266 7.031 1 98.94 143 VAL B N 1
ATOM 2628 C CA . VAL B 1 143 ? -2.244 17.875 6.27 1 98.94 143 VAL B CA 1
ATOM 2629 C C . VAL B 1 143 ? -1.741 18.281 4.883 1 98.94 143 VAL B C 1
ATOM 2631 O O . VAL B 1 143 ? -2.379 17.969 3.873 1 98.94 143 VAL B O 1
ATOM 2634 N N . PHE B 1 144 ? -0.594 18.891 4.781 1 98.88 144 PHE B N 1
ATOM 2635 C CA . PHE B 1 144 ? -0.064 19.328 3.496 1 98.88 144 PHE B CA 1
ATOM 2636 C C . PHE B 1 144 ? 0.277 18.141 2.609 1 98.88 144 PHE B C 1
ATOM 2638 O O . PHE B 1 144 ? 0.071 18.188 1.396 1 98.88 144 PHE B O 1
ATOM 2645 N N . SER B 1 145 ? 0.792 17.109 3.178 1 98.94 145 SER B N 1
ATOM 2646 C CA . SER B 1 145 ? 1.118 15.922 2.391 1 98.94 145 SER B CA 1
ATOM 2647 C C . SER B 1 145 ? -0.141 15.25 1.852 1 98.94 145 SER B C 1
ATOM 2649 O O . SER B 1 145 ? -0.205 14.898 0.672 1 98.94 145 SER B O 1
ATOM 2651 N N . LEU B 1 146 ? -1.164 15.141 2.67 1 98.94 146 LEU B N 1
ATOM 2652 C CA . LEU B 1 146 ? -2.35 14.375 2.299 1 98.94 146 LEU B CA 1
ATOM 2653 C C . LEU B 1 146 ? -3.229 15.164 1.339 1 98.94 146 LEU B C 1
ATOM 2655 O O . LEU B 1 146 ? -3.877 14.594 0.462 1 98.94 146 LEU B O 1
ATOM 2659 N N . THR B 1 147 ? -3.234 16.469 1.437 1 98.81 147 THR B N 1
ATOM 2660 C CA . THR B 1 147 ? -4.156 17.281 0.649 1 98.81 147 THR B CA 1
ATOM 2661 C C . THR B 1 147 ? -3.637 17.453 -0.774 1 98.81 147 THR B C 1
ATOM 2663 O O . THR B 1 147 ? -4.297 18.078 -1.606 1 98.81 147 THR B O 1
ATOM 2666 N N . GLN B 1 148 ? -2.504 16.891 -1.093 1 98.38 148 GLN B N 1
ATOM 2667 C CA . GLN B 1 148 ? -2.086 16.859 -2.49 1 98.38 148 GLN B CA 1
ATOM 2668 C C . GLN B 1 148 ? -3 15.961 -3.316 1 98.38 148 GLN B C 1
ATOM 2670 O O . GLN B 1 148 ? -3.021 16.047 -4.547 1 98.38 148 GLN B O 1
ATOM 2675 N N . ILE B 1 149 ? -3.605 14.984 -2.641 1 97.56 149 ILE B N 1
ATOM 2676 C CA . ILE B 1 149 ? -4.621 14.156 -3.285 1 97.56 149 ILE B CA 1
ATOM 2677 C C . ILE B 1 149 ? -5.898 14.977 -3.488 1 97.56 149 ILE B C 1
ATOM 2679 O O . ILE B 1 149 ? -6.461 15.5 -2.527 1 97.56 149 ILE B O 1
ATOM 2683 N N . SER B 1 150 ? -6.395 15.039 -4.668 1 95.81 150 SER B N 1
ATOM 2684 C CA . SER B 1 150 ? -7.426 15.992 -5.055 1 95.81 150 SER B CA 1
ATOM 2685 C C . SER B 1 150 ? -8.727 15.727 -4.309 1 95.81 150 SER B C 1
ATOM 2687 O O . SER B 1 150 ? -9.539 16.641 -4.113 1 95.81 150 SER B O 1
ATOM 2689 N N . THR B 1 151 ? -8.945 14.523 -3.816 1 97 151 THR B N 1
ATOM 2690 C CA . THR B 1 151 ? -10.203 14.18 -3.152 1 97 151 THR B CA 1
ATOM 2691 C C . THR B 1 151 ? -10.109 14.461 -1.654 1 97 151 THR B C 1
ATOM 2693 O O . THR B 1 151 ? -11.055 14.18 -0.91 1 97 151 THR B O 1
ATOM 2696 N N . ILE B 1 152 ? -9.008 15.016 -1.185 1 98.56 152 ILE B N 1
ATOM 2697 C CA . ILE B 1 152 ? -8.836 15.289 0.238 1 98.56 152 ILE B CA 1
ATOM 2698 C C . ILE B 1 152 ? -8.719 16.797 0.469 1 98.56 152 ILE B C 1
ATOM 2700 O O . ILE B 1 152 ? -7.785 17.422 -0.03 1 98.56 152 ILE B O 1
ATOM 2704 N N . ASN B 1 153 ? -9.633 17.281 1.278 1 98.62 153 ASN B N 1
ATOM 2705 C CA . ASN B 1 153 ? -9.594 18.688 1.66 1 98.62 153 ASN B CA 1
ATOM 2706 C C . ASN B 1 153 ? -9.172 18.859 3.115 1 98.62 153 ASN B C 1
ATOM 2708 O O . ASN B 1 153 ? -8.555 19.859 3.473 1 98.62 153 ASN B O 1
ATOM 2712 N N . LYS B 1 154 ? -9.602 17.906 3.938 1 98.88 154 LYS B N 1
ATOM 2713 C CA . LYS B 1 154 ? -9.312 17.953 5.367 1 98.88 154 LYS B CA 1
ATOM 2714 C C . LYS B 1 154 ? -8.891 16.578 5.887 1 98.88 154 LYS B C 1
ATOM 2716 O O . LYS B 1 154 ? -9.102 15.57 5.219 1 98.88 154 LYS B O 1
ATOM 2721 N N . VAL B 1 155 ? -8.305 16.594 7.082 1 98.94 155 VAL B N 1
ATOM 2722 C CA . VAL B 1 155 ? -7.824 15.352 7.699 1 98.94 155 VAL B CA 1
ATOM 2723 C C . VAL B 1 155 ? -8.375 15.242 9.117 1 98.94 155 VAL B C 1
ATOM 2725 O O . VAL B 1 155 ? -8.281 16.188 9.906 1 98.94 155 VAL B O 1
ATOM 2728 N N . LYS B 1 156 ? -9.039 14.195 9.398 1 98.88 156 LYS B N 1
ATOM 2729 C CA . LYS B 1 156 ? -9.398 13.805 10.758 1 98.88 156 LYS B CA 1
ATOM 2730 C C . LYS B 1 156 ? -8.367 12.859 11.352 1 98.88 156 LYS B C 1
ATOM 2732 O O . LYS B 1 156 ? -8.203 11.734 10.875 1 98.88 156 LYS B O 1
ATOM 2737 N N . ILE B 1 157 ? -7.68 13.289 12.375 1 98.75 157 ILE B N 1
ATOM 2738 C CA . ILE B 1 157 ? -6.562 12.531 12.922 1 98.75 157 ILE B CA 1
ATOM 2739 C C . ILE B 1 157 ? -6.965 11.898 14.25 1 98.75 157 ILE B C 1
ATOM 2741 O O . ILE B 1 157 ? -7.543 12.562 15.109 1 98.75 157 ILE B O 1
ATOM 2745 N N . SER B 1 158 ? -6.746 10.664 14.375 1 98.56 158 SER B N 1
ATOM 2746 C CA . SER B 1 158 ? -6.871 9.938 15.633 1 98.56 158 SER B CA 1
ATOM 2747 C C . SER B 1 158 ? -5.637 9.086 15.906 1 98.56 158 SER B C 1
ATOM 2749 O O . SER B 1 158 ? -4.906 8.727 14.977 1 98.56 158 SER B O 1
ATOM 2751 N N . ILE B 1 159 ? -5.34 8.805 17.156 1 98.56 159 ILE B N 1
ATOM 2752 C CA . ILE B 1 159 ? -4.301 7.887 17.609 1 98.56 159 ILE B CA 1
ATOM 2753 C C . ILE B 1 159 ? -4.91 6.84 18.547 1 98.56 159 ILE B C 1
ATOM 2755 O O . ILE B 1 159 ? -5.457 7.18 19.594 1 98.56 159 ILE B O 1
ATOM 2759 N N . ASN B 1 160 ? -4.789 5.641 18.141 1 98.25 160 ASN B N 1
ATOM 2760 C CA . ASN B 1 160 ? -5.402 4.551 18.891 1 98.25 160 ASN B CA 1
ATOM 2761 C C . ASN B 1 160 ? -6.879 4.82 19.156 1 98.25 160 ASN B C 1
ATOM 2763 O O . ASN B 1 160 ? -7.34 4.707 20.297 1 98.25 160 ASN B O 1
ATOM 2767 N N . ASN B 1 161 ? -7.531 5.363 18.094 1 97.75 161 ASN B N 1
ATOM 2768 C CA . ASN B 1 161 ? -8.977 5.59 18.047 1 97.75 161 ASN B CA 1
ATOM 2769 C C . ASN B 1 161 ? -9.383 6.738 18.969 1 97.75 161 ASN B C 1
ATOM 2771 O O . ASN B 1 161 ? -10.562 6.887 19.297 1 97.75 161 ASN B O 1
ATOM 2775 N N . LYS B 1 162 ? -8.438 7.465 19.391 1 97.25 162 LYS B N 1
ATOM 2776 C CA . LYS B 1 162 ? -8.711 8.656 20.203 1 97.25 162 LYS B CA 1
ATOM 2777 C C . LYS B 1 162 ? -8.422 9.93 19.406 1 97.25 162 LYS B C 1
ATOM 2779 O O . LYS B 1 162 ? -7.391 10.023 18.734 1 97.25 162 LYS B O 1
ATOM 2784 N N . ASP B 1 163 ? -9.281 10.852 19.5 1 94.75 163 ASP B N 1
ATOM 2785 C CA . ASP B 1 163 ? -9.109 12.086 18.75 1 94.75 163 ASP B CA 1
ATOM 2786 C C . ASP B 1 163 ? -8.984 13.289 19.672 1 94.75 163 ASP B C 1
ATOM 2788 O O . ASP B 1 163 ? -9.117 14.438 19.25 1 94.75 163 ASP B O 1
ATOM 2792 N N . SER B 1 164 ? -8.875 13.047 20.891 1 91.56 164 SER B N 1
ATOM 2793 C CA . SER B 1 164 ? -8.664 14.078 21.906 1 91.56 164 SER B CA 1
ATOM 2794 C C . SER B 1 164 ? -7.57 13.68 22.875 1 91.56 164 SER B C 1
ATOM 2796 O O . SER B 1 164 ? -7.344 12.484 23.109 1 91.56 164 SER B O 1
ATOM 2798 N N . GLY B 1 165 ? -6.91 14.711 23.359 1 90.44 165 GLY B N 1
ATOM 2799 C CA . GLY B 1 165 ? -5.879 14.438 24.344 1 90.44 165 GLY B CA 1
ATOM 2800 C C . GLY B 1 165 ? -4.668 13.734 23.766 1 90.44 165 GLY B C 1
ATOM 2801 O O . GLY B 1 165 ? -3.986 12.977 24.453 1 90.44 165 GLY B O 1
ATOM 2802 N N . ILE B 1 166 ? -4.57 13.812 22.469 1 93.75 166 ILE B N 1
ATOM 2803 C CA . ILE B 1 166 ? -3.41 13.195 21.828 1 93.75 166 ILE B CA 1
ATOM 2804 C C . ILE B 1 166 ? -2.291 14.227 21.703 1 93.75 166 ILE B C 1
ATOM 2806 O O . ILE B 1 166 ? -2.537 15.43 21.766 1 93.75 166 ILE B O 1
ATOM 2810 N N . TRP B 1 167 ? -1.085 13.641 21.562 1 94.81 167 TRP B N 1
ATOM 2811 C CA . TRP B 1 167 ? 0.11 14.477 21.625 1 94.81 167 TRP B CA 1
ATOM 2812 C C . TRP B 1 167 ? 0.085 15.359 22.875 1 94.81 167 TRP B C 1
ATOM 2814 O O . TRP B 1 167 ? -0.112 14.875 23.984 1 94.81 167 TRP B O 1
ATOM 2824 N N . SER B 1 168 ? 0.326 16.438 23.062 1 92.25 168 SER B N 1
ATOM 2825 C CA . SER B 1 168 ? 0.305 17.297 24.25 1 92.25 168 SER B CA 1
ATOM 2826 C C . SER B 1 168 ? -0.948 18.156 24.281 1 92.25 168 SER B C 1
ATOM 2828 O O . SER B 1 168 ? -1.049 19.078 25.094 1 92.25 168 SER B O 1
ATOM 2830 N N . ASN B 1 169 ? -1.852 17.875 23.359 1 94.44 169 ASN B N 1
ATOM 2831 C CA . ASN B 1 169 ? -3.191 18.453 23.375 1 94.44 169 ASN B CA 1
ATOM 2832 C C . ASN B 1 169 ? -3.15 19.969 23.234 1 94.44 169 ASN B C 1
ATOM 2834 O O . ASN B 1 169 ? -3.906 20.672 23.906 1 94.44 169 ASN B O 1
ATOM 2838 N N . ASN B 1 170 ? -2.244 20.484 22.5 1 96.5 170 ASN B N 1
ATOM 2839 C CA . ASN B 1 170 ? -2.156 21.922 22.219 1 96.5 170 ASN B CA 1
ATOM 2840 C C . ASN B 1 170 ? -3.131 22.344 21.125 1 96.5 170 ASN B C 1
ATOM 2842 O O . ASN B 1 170 ? -3.383 23.531 20.938 1 96.5 170 ASN B O 1
ATOM 2846 N N . PHE B 1 171 ? -3.623 21.375 20.406 1 97.31 171 PHE B N 1
ATOM 2847 C CA . PHE B 1 171 ? -4.574 21.625 19.328 1 97.31 171 PHE B CA 1
ATOM 2848 C C . PHE B 1 171 ? -5.848 20.812 19.531 1 97.31 171 PHE B C 1
ATOM 2850 O O . PHE B 1 171 ? -5.797 19.672 20 1 97.31 171 PHE B O 1
ATOM 2857 N N . ASP B 1 172 ? -7.008 21.406 19.141 1 96.88 172 ASP B N 1
ATOM 2858 C CA . ASP B 1 172 ? -8.273 20.688 19.125 1 96.88 172 ASP B CA 1
ATOM 2859 C C . ASP B 1 172 ? -8.414 19.828 17.875 1 96.88 172 ASP B C 1
ATOM 2861 O O . ASP B 1 172 ? -8.656 20.359 16.781 1 96.88 172 ASP B O 1
ATOM 2865 N N . LEU B 1 173 ? -8.289 18.531 18 1 97.06 173 LEU B N 1
ATOM 2866 C CA . LEU B 1 173 ? -8.32 17.625 16.844 1 97.06 173 LEU B CA 1
ATOM 2867 C C . LEU B 1 173 ? -9.633 16.844 16.812 1 97.06 173 LEU B C 1
ATOM 2869 O O . LEU B 1 173 ? -9.727 15.812 16.156 1 97.06 173 LEU B O 1
ATOM 2873 N N . SER B 1 174 ? -10.633 17.297 17.531 1 96.12 174 SER B N 1
ATOM 2874 C CA . SER B 1 174 ? -11.945 16.656 17.531 1 96.12 174 SER B CA 1
ATOM 2875 C C . SER B 1 174 ? -12.656 16.844 16.188 1 96.12 174 SER B C 1
ATOM 2877 O O . SER B 1 174 ? -13.633 16.141 15.898 1 96.12 174 SER B O 1
ATOM 2879 N N . LYS B 1 175 ? -12.234 17.781 15.406 1 96.81 175 LYS B N 1
ATOM 2880 C CA . LYS B 1 175 ? -12.797 18.047 14.086 1 96.81 175 LYS B CA 1
ATOM 2881 C C . LYS B 1 175 ? -11.742 17.875 13 1 96.81 175 LYS B C 1
ATOM 2883 O O . LYS B 1 175 ? -10.539 17.953 13.266 1 96.81 175 LYS B O 1
ATOM 2888 N N . PRO B 1 176 ? -12.172 17.578 11.75 1 98.5 176 PRO B N 1
ATOM 2889 C CA . PRO B 1 176 ? -11.211 17.547 10.648 1 98.5 176 PRO B CA 1
ATOM 2890 C C . PRO B 1 176 ? -10.5 18.875 10.438 1 98.5 176 PRO B C 1
ATOM 2892 O O . PRO B 1 176 ? -11.102 19.938 10.609 1 98.5 176 PRO B O 1
ATOM 2895 N N . ILE B 1 177 ? -9.266 18.844 10.055 1 98.31 177 ILE B N 1
ATOM 2896 C CA . ILE B 1 177 ? -8.445 20.047 9.922 1 98.31 177 ILE B CA 1
ATOM 2897 C C . ILE B 1 177 ? -7.887 20.125 8.5 1 98.31 177 ILE B C 1
ATOM 2899 O O . ILE B 1 177 ? -7.289 19.172 8 1 98.31 177 ILE B O 1
ATOM 2903 N N . GLY B 1 178 ? -8.133 21.203 7.82 1 98.44 178 GLY B N 1
ATOM 2904 C CA . GLY B 1 178 ? -7.496 21.516 6.551 1 98.44 178 GLY B CA 1
ATOM 2905 C C . GLY B 1 178 ? -6.328 22.484 6.695 1 98.44 178 GLY B C 1
ATOM 2906 O O . GLY B 1 178 ? -5.949 22.844 7.812 1 98.44 178 GLY B O 1
ATOM 2907 N N . LYS B 1 179 ? -5.766 22.891 5.57 1 98.19 179 LYS B N 1
ATOM 2908 C CA . LYS B 1 179 ? -4.594 23.766 5.555 1 98.19 179 LYS B CA 1
ATOM 2909 C C . LYS B 1 179 ? -4.895 25.078 6.25 1 98.19 179 LYS B C 1
ATOM 2911 O O . LYS B 1 179 ? -4.059 25.594 6.996 1 98.19 179 LYS B O 1
ATOM 2916 N N . ASP B 1 180 ? -6.098 25.516 6.145 1 97.12 180 ASP B N 1
ATOM 2917 C CA . ASP B 1 180 ? -6.457 26.844 6.645 1 97.12 180 ASP B CA 1
ATOM 2918 C C . ASP B 1 180 ? -7.008 26.766 8.07 1 97.12 180 ASP B C 1
ATOM 2920 O O . ASP B 1 180 ? -7.277 27.797 8.695 1 97.12 180 ASP B O 1
ATOM 2924 N N . ASP B 1 181 ? -7.145 25.578 8.562 1 97.44 181 ASP B N 1
ATOM 2925 C CA . ASP B 1 181 ? -7.824 25.391 9.836 1 97.44 181 ASP B CA 1
ATOM 2926 C C . ASP B 1 181 ? -6.82 25.25 10.977 1 97.44 181 ASP B C 1
ATOM 2928 O O . ASP B 1 181 ? -7.184 25.344 12.156 1 97.44 181 ASP B O 1
ATOM 2932 N N . ILE B 1 182 ? -5.555 25.062 10.688 1 97.19 182 ILE B N 1
ATOM 2933 C CA . ILE B 1 182 ? -4.59 24.594 11.68 1 97.19 182 ILE B CA 1
ATOM 2934 C C . ILE B 1 182 ? -4.41 25.656 12.766 1 97.19 182 ILE B C 1
ATOM 2936 O O . ILE B 1 182 ? -4.473 25.344 13.961 1 97.19 182 ILE B O 1
ATOM 2940 N N . GLU B 1 183 ? -4.254 26.859 12.398 1 94.12 183 GLU B N 1
ATOM 2941 C CA . GLU B 1 183 ? -4.055 27.938 13.375 1 94.12 183 GLU B CA 1
ATOM 2942 C C . GLU B 1 183 ? -5.258 28.062 14.305 1 94.12 183 GLU B C 1
ATOM 2944 O O . GLU B 1 183 ? -5.102 28.266 15.508 1 94.12 183 GLU B O 1
ATOM 2949 N N . ASN B 1 184 ? -6.41 27.922 13.734 1 95.25 184 ASN B N 1
ATOM 2950 C CA . ASN B 1 184 ? -7.641 28.078 14.5 1 95.25 184 ASN B CA 1
ATOM 2951 C C . ASN B 1 184 ? -7.863 26.906 15.453 1 95.25 184 ASN B C 1
ATOM 2953 O O . ASN B 1 184 ? -8.656 27 16.391 1 95.25 184 ASN B O 1
ATOM 2957 N N . ALA B 1 185 ? -7.211 25.781 15.156 1 95.31 185 ALA B N 1
ATOM 2958 C CA . ALA B 1 185 ? -7.375 24.594 15.992 1 95.31 185 ALA B CA 1
ATOM 2959 C C . ALA B 1 185 ? -6.535 24.688 17.266 1 95.31 185 ALA B C 1
ATOM 2961 O O . ALA B 1 185 ? -6.691 23.891 18.172 1 95.31 185 ALA B O 1
ATOM 2962 N N . ARG B 1 186 ? -5.621 25.672 17.359 1 95.5 186 ARG B N 1
ATOM 2963 C CA . ARG B 1 186 ? -4.758 25.828 18.516 1 95.5 186 ARG B CA 1
ATOM 2964 C C . ARG B 1 186 ? -5.574 26.156 19.766 1 95.5 186 ARG B C 1
ATOM 2966 O O . ARG B 1 186 ? -6.441 27.031 19.734 1 95.5 186 ARG B O 1
ATOM 2973 N N . LYS B 1 187 ? -5.289 25.406 20.75 1 91 187 LYS B N 1
ATOM 2974 C CA . LYS B 1 187 ? -6.008 25.656 22 1 91 187 LYS B CA 1
ATOM 2975 C C . LYS B 1 187 ? -5.43 26.859 22.734 1 91 187 LYS B C 1
ATOM 2977 O O . LYS B 1 187 ? -4.223 27.094 22.703 1 91 187 LYS B O 1
ATOM 2982 N N . LYS B 1 188 ? -6.32 27.672 23.266 1 76.75 188 LYS B N 1
ATOM 2983 C CA . LYS B 1 188 ? -5.973 28.875 24.031 1 76.75 188 LYS B CA 1
ATOM 2984 C C . LYS B 1 188 ? -5.59 28.516 25.469 1 76.75 188 LYS B C 1
ATOM 2986 O O . LYS B 1 188 ? -6.09 27.547 26.016 1 76.75 188 LYS B O 1
#

Organism: Clostridium kluyveri (strain ATCC 8527 / DSM 555 / NBRC 12016 / NCIMB 10680 / K1) (NCBI:txid431943)

Foldseek 3Di:
DVPVPPPVPPPPPPPPPPDPDDDPVVCVVCPPPVNVVVVVVVVVQVVQKDKDWDKDADDPDPVDGDIDTDIDIDGNLQVVLQVLVLVLLCFDDPPDPDTHLFHVPKDWPDWDADQQEIETEIEQSRQEADDPVSVLVSLLSSQVSSVVRVSHFWYQYHYPNHQAPGHVRQFRRVDTDHNVCSVVRGDD/DVVVPPPVPPPPPPPPPPDPPDDPVPCPVPPPPVNVVVVVVVVVQVVQKDKDWDKDADDPDPVDGDIDTDIDIDGNLQVVLQVLVLVLLCFDDPPDPDTHLFHVPKDWPDWDADQQEIETEIEQSRQEADDPVSVLVSLLSSQVSSVVRVSHFWYQYHYPNHQAPGHVRQFRRVDTAHNVCSVVRGDD

Solvent-accessible surface area (backbone atoms only — not comparable to full-atom values): 21269 Å² total; per-residue (Å²): 128,77,72,76,62,62,73,69,63,67,72,69,64,69,72,69,65,66,80,68,69,71,83,71,71,73,72,73,64,68,65,47,71,65,56,54,50,47,50,51,51,50,48,55,53,57,70,33,52,43,80,41,56,43,39,30,39,46,50,91,48,83,87,49,74,39,71,45,74,43,81,41,83,41,54,46,64,43,54,49,46,50,49,51,52,50,48,47,28,71,32,61,60,84,91,46,86,46,42,62,70,45,45,71,80,40,44,79,72,45,69,45,71,55,95,35,28,32,42,39,26,29,29,62,64,51,60,44,85,43,56,63,43,54,45,51,39,36,50,48,22,52,38,59,30,49,43,69,42,88,68,26,62,27,35,32,52,26,44,66,85,33,39,64,78,50,48,60,46,45,48,58,39,80,50,66,36,29,84,86,37,53,76,75,27,46,57,129,126,71,73,74,63,62,73,70,65,65,70,67,64,71,74,68,66,69,72,65,76,66,79,75,68,72,72,73,64,69,64,47,72,65,56,52,49,48,51,49,50,50,47,55,54,57,69,33,52,42,80,41,58,42,39,31,36,46,50,92,48,86,87,48,74,41,71,43,74,44,80,42,83,40,53,47,63,41,54,50,46,49,50,52,52,51,49,47,27,71,32,60,59,83,90,46,87,46,43,61,70,46,46,70,80,38,44,79,70,46,69,45,71,55,96,35,28,32,41,39,25,29,29,63,65,52,59,44,83,45,55,64,45,53,45,51,39,36,49,48,21,52,38,61,30,49,42,69,42,87,67,27,62,26,36,31,55,25,44,66,83,33,38,63,79,51,50,58,46,44,50,60,39,80,50,65,34,31,86,85,37,52,75,76,27,47,57,129

Sequence (376 aa):
MKKFFITFLCFIITFSILILSACDKKDNLSINNNEKEKIIALSKETDNLLDLNIYFNSSKDPNTVEISKESRIIKKDELFAETIINELIKGPSVKSNLTPILPKNTRIISMSIKDNIAYLNLSEEANIEMTSIKEETCLKSIVFSLTQISTINKVKISINNKDSGIWSNNFDLSKPIGKDDIENARKKMKKFFITFLCFIITFSILILSACDKKDNLSINNNEKEKIIALSKETDNLLDLNIYFNSSKDPNTVEISKESRIIKKDELFAETIINELIKGPSVKSNLTPILPKNTRIISMSIKDNIAYLNLSEEANIEMTSIKEETCLKSIVFSLTQISTINKVKISINNKDSGIWSNNFDLSKPIGKDDIENARKK

Radius of gyration: 34.68 Å; Cα contacts (8 Å, |Δi|>4): 593; chains: 2; bounding box: 71×77×115 Å

Nearest PDB structures (foldseek):
  5j7r-assembly3_B  TM=9.396E-01  e=8.938E-17  Clostridium perfringens
  1nzy-assembly1_C  TM=4.167E-01  e=1.260E-01  Pseudomonas sp. CBS3
  1jxz-assembly1_A  TM=4.024E-01  e=2.373E-01  Pseudomonas sp. CBS3
  2hdi-assembly1_B  TM=2.554E-01  e=1.397E+00  Escherichia coli
  2pg8-assembly1_A  TM=4.161E-01  e=3.611E+00  Streptomyces toyocaensis